Protein AF-A0A662TM87-F1 (afdb_monomer_lite)

Structure (mmCIF, N/CA/C/O backbone):
data_AF-A0A662TM87-F1
#
_entry.id   AF-A0A662TM87-F1
#
loop_
_atom_site.group_PDB
_atom_site.id
_atom_site.type_symbol
_atom_site.label_atom_id
_atom_site.label_alt_id
_atom_site.label_comp_id
_atom_site.label_asym_id
_atom_site.label_entity_id
_atom_site.label_seq_id
_atom_site.pdbx_PDB_ins_code
_atom_site.Cartn_x
_atom_site.Cartn_y
_atom_site.Cartn_z
_atom_site.occupancy
_atom_site.B_iso_or_equiv
_atom_site.auth_seq_id
_atom_site.auth_comp_id
_atom_site.auth_asym_id
_atom_site.auth_atom_id
_atom_site.pdbx_PDB_model_num
ATOM 1 N N . MET A 1 1 ? 22.735 -40.364 -1.500 1.00 43.72 1 MET A N 1
ATOM 2 C CA . MET A 1 1 ? 21.929 -39.331 -0.810 1.00 43.72 1 MET A CA 1
ATOM 3 C C . MET A 1 1 ? 22.192 -37.967 -1.457 1.00 43.72 1 MET A C 1
ATOM 5 O O . MET A 1 1 ? 23.107 -37.297 -1.014 1.00 43.72 1 MET A O 1
ATOM 9 N N . ASN A 1 2 ? 21.489 -37.592 -2.544 1.00 47.94 2 ASN A N 1
ATOM 10 C CA . ASN A 1 2 ? 21.455 -36.188 -3.026 1.00 47.94 2 ASN A CA 1
ATOM 11 C C . ASN A 1 2 ? 20.490 -35.861 -4.193 1.00 47.94 2 ASN A C 1
ATOM 13 O O . ASN A 1 2 ? 20.376 -34.691 -4.536 1.00 47.94 2 ASN A O 1
ATOM 17 N N . LEU A 1 3 ? 19.747 -36.811 -4.782 1.00 35.97 3 LEU A N 1
ATOM 18 C CA . LEU A 1 3 ? 18.799 -36.465 -5.863 1.00 35.97 3 LEU A CA 1
ATOM 19 C C . LEU A 1 3 ? 17.533 -35.732 -5.374 1.00 35.97 3 LEU A C 1
ATOM 21 O O . LEU A 1 3 ? 16.982 -34.901 -6.088 1.00 35.97 3 LEU A O 1
ATOM 25 N N . MET A 1 4 ? 17.095 -35.977 -4.136 1.00 30.83 4 MET A N 1
ATOM 26 C CA . MET A 1 4 ? 15.824 -35.445 -3.621 1.00 30.83 4 MET A CA 1
ATOM 27 C C . MET A 1 4 ? 15.887 -33.947 -3.248 1.00 30.83 4 MET A C 1
ATOM 29 O O . MET A 1 4 ? 14.866 -33.264 -3.239 1.00 30.83 4 MET A O 1
ATOM 33 N N . LYS A 1 5 ? 17.088 -33.398 -2.994 1.00 35.94 5 LYS A N 1
ATOM 34 C CA . LYS A 1 5 ? 17.287 -31.960 -2.720 1.00 35.94 5 LYS A CA 1
ATOM 35 C C . LYS A 1 5 ? 17.260 -31.094 -3.986 1.00 35.94 5 LYS A C 1
ATOM 37 O O . LYS A 1 5 ? 16.948 -29.910 -3.885 1.00 35.94 5 LYS A O 1
ATOM 42 N N . LEU A 1 6 ? 17.570 -31.669 -5.153 1.00 34.34 6 LEU A N 1
ATOM 43 C CA . LEU A 1 6 ? 17.581 -30.943 -6.428 1.00 34.34 6 LEU A CA 1
ATOM 44 C C . LEU A 1 6 ? 16.146 -30.670 -6.907 1.00 34.34 6 LEU A C 1
ATOM 46 O O . LEU A 1 6 ? 15.794 -29.526 -7.173 1.00 34.34 6 LEU A O 1
ATOM 50 N N . GLN A 1 7 ? 15.275 -31.684 -6.848 1.00 39.22 7 GLN A N 1
ATOM 51 C CA . GLN A 1 7 ? 13.875 -31.545 -7.263 1.00 39.22 7 GLN A CA 1
ATOM 52 C C . GLN A 1 7 ? 13.073 -30.579 -6.381 1.00 39.22 7 GLN A C 1
ATOM 54 O O . GLN A 1 7 ? 12.222 -29.854 -6.887 1.00 39.22 7 GLN A O 1
ATOM 59 N N . LEU A 1 8 ? 13.363 -30.498 -5.077 1.00 32.88 8 LEU A N 1
ATOM 60 C CA . LEU A 1 8 ? 12.661 -29.564 -4.192 1.00 32.88 8 LEU A CA 1
ATOM 61 C C . LEU A 1 8 ? 13.012 -28.097 -4.503 1.00 32.88 8 LEU A C 1
ATOM 63 O O . LEU A 1 8 ? 12.127 -27.244 -4.486 1.00 32.88 8 LEU A O 1
ATOM 67 N N . LYS A 1 9 ? 14.280 -27.798 -4.829 1.00 45.91 9 LYS A N 1
ATOM 68 C CA . LYS A 1 9 ? 14.705 -26.446 -5.237 1.00 45.91 9 LYS A CA 1
ATOM 69 C C . LYS A 1 9 ? 14.060 -26.026 -6.555 1.00 45.91 9 LYS A C 1
ATOM 71 O O . LYS A 1 9 ? 13.605 -24.888 -6.654 1.00 45.91 9 LYS A O 1
ATOM 76 N N . ASP A 1 10 ? 13.960 -26.942 -7.514 1.00 39.84 10 ASP A N 1
ATOM 77 C CA . ASP A 1 10 ? 13.336 -26.664 -8.810 1.00 39.84 10 ASP A CA 1
ATOM 78 C C . ASP A 1 10 ? 11.816 -26.485 -8.689 1.00 39.84 10 ASP A C 1
ATOM 80 O O . ASP A 1 10 ? 11.258 -25.567 -9.287 1.00 39.84 10 ASP A O 1
ATOM 84 N N . ILE A 1 11 ? 11.145 -27.259 -7.825 1.00 40.31 11 ILE A N 1
ATOM 85 C CA . ILE A 1 11 ? 9.715 -27.085 -7.514 1.00 40.31 11 ILE A CA 1
ATOM 86 C C . ILE A 1 11 ? 9.455 -25.744 -6.807 1.00 40.31 11 ILE A C 1
ATOM 88 O O . ILE A 1 11 ? 8.487 -25.057 -7.133 1.00 40.31 11 ILE A O 1
ATOM 92 N N . ILE A 1 12 ? 10.308 -25.334 -5.863 1.00 46.94 12 ILE A N 1
ATOM 93 C CA . ILE A 1 12 ? 10.174 -24.045 -5.157 1.00 46.94 12 ILE A CA 1
ATOM 94 C C . ILE A 1 12 ? 10.423 -22.867 -6.111 1.00 46.94 12 ILE A C 1
ATOM 96 O O . ILE A 1 12 ? 9.685 -21.880 -6.074 1.00 46.94 12 ILE A O 1
ATOM 100 N N . LYS A 1 13 ? 11.414 -22.979 -7.004 1.00 44.28 13 LYS A N 1
ATOM 101 C CA . LYS A 1 13 ? 11.707 -21.967 -8.028 1.00 44.28 13 LYS A CA 1
ATOM 102 C C . LYS A 1 13 ? 10.549 -21.839 -9.024 1.00 44.28 13 LYS A C 1
ATOM 104 O O . LYS A 1 13 ? 10.131 -20.721 -9.315 1.00 44.28 13 LYS A O 1
ATOM 109 N N . ASN A 1 14 ? 9.957 -22.960 -9.444 1.00 47.19 14 ASN A N 1
ATOM 110 C CA . ASN A 1 14 ? 8.777 -22.965 -10.312 1.00 47.19 14 ASN A CA 1
ATOM 111 C C . ASN A 1 14 ? 7.527 -22.402 -9.634 1.00 47.19 14 ASN A C 1
ATOM 113 O O . ASN A 1 14 ? 6.783 -21.675 -10.279 1.00 47.19 14 ASN A O 1
ATOM 117 N N . LYS A 1 15 ? 7.297 -22.661 -8.340 1.00 45.59 15 LYS A N 1
ATOM 118 C CA . LYS A 1 15 ? 6.165 -22.059 -7.610 1.00 45.59 15 LYS A CA 1
ATOM 119 C C . LYS A 1 15 ? 6.271 -20.537 -7.521 1.00 45.59 15 LYS A C 1
ATOM 121 O O . LYS A 1 15 ? 5.260 -19.860 -7.657 1.00 45.59 15 LYS A O 1
ATOM 126 N N . ARG A 1 16 ? 7.481 -19.999 -7.329 1.00 46.09 16 ARG A N 1
ATOM 127 C CA . ARG A 1 16 ? 7.720 -18.545 -7.318 1.00 46.09 16 ARG A CA 1
ATOM 128 C C . ARG A 1 16 ? 7.515 -17.925 -8.699 1.00 46.09 16 ARG A C 1
ATOM 130 O O . ARG A 1 16 ? 6.854 -16.904 -8.798 1.00 46.09 16 ARG A O 1
ATOM 137 N N . ILE A 1 17 ? 7.994 -18.574 -9.762 1.00 49.19 17 ILE A N 1
ATOM 138 C CA . ILE A 1 17 ? 7.754 -18.131 -11.147 1.00 49.19 17 ILE A CA 1
ATOM 139 C C . ILE A 1 17 ? 6.259 -18.194 -11.493 1.00 49.19 17 ILE A C 1
ATOM 141 O O . ILE A 1 17 ? 5.740 -17.274 -12.114 1.00 49.19 17 ILE A O 1
ATOM 145 N N . LEU A 1 18 ? 5.550 -19.231 -11.042 1.00 46.00 18 LEU A N 1
ATOM 146 C CA . LEU A 1 18 ? 4.110 -19.380 -11.249 1.00 46.00 18 LEU A CA 1
ATOM 147 C C . LEU A 1 18 ? 3.305 -18.329 -10.468 1.00 46.00 18 LEU A C 1
ATOM 149 O O . LEU A 1 18 ? 2.334 -17.799 -10.995 1.00 46.00 18 LEU A O 1
ATOM 153 N N . ALA A 1 19 ? 3.734 -17.985 -9.249 1.00 51.72 19 ALA A N 1
ATOM 154 C CA . ALA A 1 19 ? 3.150 -16.896 -8.467 1.00 51.72 19 ALA A CA 1
ATOM 155 C C . ALA A 1 19 ? 3.386 -15.531 -9.135 1.00 51.72 19 ALA A C 1
ATOM 157 O O . ALA A 1 19 ? 2.449 -14.750 -9.265 1.00 51.72 19 ALA A O 1
ATOM 158 N N . ILE A 1 20 ? 4.599 -15.276 -9.638 1.00 53.47 20 ILE A N 1
ATOM 159 C CA . ILE A 1 20 ? 4.931 -14.061 -10.400 1.00 53.47 20 ILE A CA 1
ATOM 160 C C . ILE A 1 20 ? 4.096 -13.983 -11.687 1.00 53.47 20 ILE A C 1
ATOM 162 O O . ILE A 1 20 ? 3.532 -12.936 -11.984 1.00 53.47 20 ILE A O 1
ATOM 166 N N . ALA A 1 21 ? 3.957 -15.084 -12.429 1.00 46.12 21 ALA A N 1
ATOM 167 C CA . ALA A 1 21 ? 3.141 -15.135 -13.641 1.00 46.12 21 ALA A CA 1
ATOM 168 C C . ALA A 1 21 ? 1.648 -14.922 -13.345 1.00 46.12 21 ALA A C 1
ATOM 170 O O . ALA A 1 21 ? 0.986 -14.185 -14.069 1.00 46.12 21 ALA A O 1
ATOM 171 N N . ALA A 1 22 ? 1.124 -15.501 -12.260 1.00 49.53 22 ALA A N 1
ATOM 172 C CA . ALA A 1 22 ? -0.249 -15.270 -11.818 1.00 49.53 22 ALA A CA 1
ATOM 173 C C . ALA A 1 22 ? -0.481 -13.801 -11.429 1.00 49.53 22 ALA A C 1
ATOM 175 O O . ALA A 1 22 ? -1.499 -13.230 -11.806 1.00 49.53 22 ALA A O 1
ATOM 176 N N . ILE A 1 23 ? 0.484 -13.164 -10.759 1.00 53.97 23 ILE A N 1
ATOM 177 C CA . ILE A 1 23 ? 0.445 -11.733 -10.423 1.00 53.97 23 ILE A CA 1
ATOM 178 C C . ILE A 1 23 ? 0.478 -10.871 -11.694 1.00 53.97 23 ILE A C 1
ATOM 180 O O . ILE A 1 23 ? -0.329 -9.956 -11.819 1.00 53.97 23 ILE A O 1
ATOM 184 N N . VAL A 1 24 ? 1.340 -11.181 -12.669 1.00 48.56 24 VAL A N 1
ATOM 185 C CA . VAL A 1 24 ? 1.395 -10.475 -13.965 1.00 48.56 24 VAL A CA 1
ATOM 186 C C . VAL A 1 24 ? 0.082 -10.630 -14.743 1.00 48.56 24 VAL A C 1
ATOM 188 O O . VAL A 1 24 ? -0.393 -9.661 -15.328 1.00 48.56 24 VAL A O 1
ATOM 191 N N . ILE A 1 25 ? -0.546 -11.808 -14.707 1.00 49.31 25 ILE A N 1
ATOM 192 C CA . ILE A 1 25 ? -1.860 -12.048 -15.321 1.00 49.31 25 ILE A CA 1
ATOM 193 C C . ILE A 1 25 ? -2.961 -11.262 -14.589 1.00 49.31 25 ILE A C 1
ATOM 195 O O . ILE A 1 25 ? -3.795 -10.658 -15.255 1.00 49.31 25 ILE A O 1
ATOM 199 N N . ILE A 1 26 ? -2.937 -11.182 -13.252 1.00 53.41 26 ILE A N 1
ATOM 200 C CA . ILE A 1 26 ? -3.857 -10.335 -12.466 1.00 53.41 26 ILE A CA 1
ATOM 201 C C . ILE A 1 26 ? -3.658 -8.847 -12.806 1.00 53.41 26 ILE A C 1
ATOM 203 O O . ILE A 1 26 ? -4.635 -8.124 -12.976 1.00 53.41 26 ILE A O 1
ATOM 207 N N . LEU A 1 27 ? -2.410 -8.398 -12.983 1.00 46.62 27 LEU A N 1
ATOM 208 C CA . LEU A 1 27 ? -2.059 -7.029 -13.386 1.00 46.62 27 LEU A CA 1
ATOM 209 C C . LEU A 1 27 ? -2.496 -6.676 -14.817 1.00 46.62 27 LEU A C 1
ATOM 211 O O . LEU A 1 27 ? -2.729 -5.503 -15.097 1.00 46.62 27 LEU A O 1
ATOM 215 N N . LEU A 1 28 ? -2.599 -7.662 -15.713 1.00 42.97 28 LEU A N 1
ATOM 216 C CA . LEU A 1 28 ? -3.051 -7.486 -17.099 1.00 42.97 28 LEU A CA 1
ATOM 217 C C . LEU A 1 28 ? -4.568 -7.690 -17.274 1.00 42.97 28 LEU A C 1
ATOM 219 O O . LEU A 1 28 ? -5.114 -7.277 -18.293 1.00 42.97 28 LEU A O 1
ATOM 223 N N . ALA A 1 29 ? -5.251 -8.310 -16.306 1.00 41.44 29 ALA A N 1
ATOM 224 C CA . ALA A 1 29 ? -6.666 -8.683 -16.394 1.00 41.44 29 ALA A CA 1
ATOM 225 C C . ALA A 1 29 ? -7.638 -7.680 -15.743 1.00 41.44 29 ALA A C 1
ATOM 227 O O . ALA A 1 29 ? -8.828 -7.977 -15.629 1.00 41.44 29 ALA A O 1
ATOM 228 N N . ILE A 1 30 ? -7.172 -6.498 -15.325 1.00 48.25 30 ILE A N 1
ATOM 229 C CA . ILE A 1 30 ? -8.042 -5.459 -14.758 1.00 48.25 30 ILE A CA 1
ATOM 230 C C . ILE A 1 30 ? -8.845 -4.810 -15.902 1.00 48.25 30 ILE A C 1
ATOM 232 O O . ILE A 1 30 ? -8.461 -3.791 -16.470 1.00 48.25 30 ILE A O 1
ATOM 236 N N . SER A 1 31 ? -9.940 -5.463 -16.295 1.00 41.12 31 SER A N 1
ATOM 237 C CA . SER A 1 31 ? -10.921 -4.949 -17.256 1.00 41.12 31 SER A CA 1
ATOM 238 C C . SER A 1 31 ? -11.738 -3.812 -16.624 1.00 41.12 31 SER A C 1
ATOM 240 O O . SER A 1 31 ? -12.154 -3.941 -15.471 1.00 41.12 31 SER A O 1
ATOM 242 N N . PRO A 1 32 ? -12.036 -2.717 -17.346 1.00 52.25 32 PRO A N 1
ATOM 243 C CA . PRO A 1 32 ? -12.815 -1.611 -16.808 1.00 52.25 32 PRO A CA 1
ATOM 244 C C . PRO A 1 32 ? -14.320 -1.839 -17.025 1.00 52.25 32 PRO A C 1
ATOM 246 O O . PRO A 1 32 ? -14.866 -1.347 -18.001 1.00 52.25 32 PRO A O 1
ATOM 249 N N . THR A 1 33 ? -15.011 -2.552 -16.132 1.00 43.25 33 THR A N 1
ATOM 250 C CA . THR A 1 33 ? -16.498 -2.612 -16.044 1.00 43.25 33 THR A CA 1
ATOM 251 C C . THR A 1 33 ? -16.864 -3.246 -14.693 1.00 43.25 33 THR A C 1
ATOM 253 O O . THR A 1 33 ? -16.279 -4.275 -14.386 1.00 43.25 33 THR A O 1
ATOM 256 N N . LEU A 1 34 ? -17.749 -2.765 -13.815 1.00 39.12 34 LEU A N 1
ATOM 257 C CA . LEU A 1 34 ? -19.017 -2.031 -13.893 1.00 39.12 34 LEU A CA 1
ATOM 258 C C . LEU A 1 34 ? -19.081 -1.124 -12.635 1.00 39.12 34 LEU A C 1
ATOM 260 O O . LEU A 1 34 ? -18.542 -1.490 -11.596 1.00 39.12 34 LEU A O 1
ATOM 264 N N . LEU A 1 35 ? -19.680 0.069 -12.705 1.00 44.41 35 LEU A N 1
ATOM 265 C CA . LEU A 1 35 ? -19.664 1.036 -11.595 1.00 44.41 35 LEU A CA 1
ATOM 266 C C . LEU A 1 35 ? -20.612 0.599 -10.451 1.00 44.41 35 LEU A C 1
ATOM 268 O O . LEU A 1 35 ? -21.772 1.004 -10.420 1.00 44.41 35 LEU A O 1
ATOM 272 N N . GLU A 1 36 ? -20.132 -0.225 -9.520 1.00 52.44 36 GLU A N 1
ATOM 273 C CA . GLU A 1 36 ? -20.835 -0.575 -8.277 1.00 52.44 36 GLU A CA 1
ATOM 274 C C . GLU A 1 36 ? -20.431 0.385 -7.139 1.00 52.44 36 GLU A C 1
ATOM 276 O O . GLU A 1 36 ? -19.267 0.749 -6.995 1.00 52.44 36 GLU A O 1
ATOM 281 N N . TYR A 1 37 ? -21.439 0.864 -6.397 1.00 62.41 37 TYR A N 1
ATOM 282 C CA . TYR A 1 37 ? -21.418 1.792 -5.250 1.00 62.41 37 TYR A CA 1
ATOM 283 C C . TYR A 1 37 ? -20.066 2.461 -4.918 1.00 62.41 37 TYR A C 1
ATOM 285 O O . TYR A 1 37 ? -19.310 2.007 -4.058 1.00 62.41 37 TYR A O 1
ATOM 293 N N . VAL A 1 38 ? -19.781 3.591 -5.574 1.00 80.50 38 VAL A N 1
ATOM 294 C CA . VAL A 1 38 ? -18.597 4.407 -5.281 1.00 80.50 38 VAL A CA 1
ATOM 295 C C . VAL A 1 38 ? -18.971 5.567 -4.364 1.00 80.50 38 VAL A C 1
ATOM 297 O O . VAL A 1 38 ? -19.778 6.422 -4.728 1.00 80.50 38 VAL A O 1
ATOM 300 N N . THR A 1 39 ? -18.349 5.625 -3.190 1.00 89.94 39 THR A N 1
ATOM 301 C CA . THR A 1 39 ? -18.465 6.758 -2.266 1.00 89.94 39 THR A CA 1
ATOM 302 C C . THR A 1 39 ? -17.457 7.840 -2.647 1.00 89.94 39 THR A C 1
ATOM 304 O O . THR A 1 39 ? -16.248 7.608 -2.603 1.00 89.94 39 THR A O 1
ATOM 307 N N . SER A 1 40 ? -17.942 9.029 -3.004 1.00 94.38 40 SER A N 1
ATOM 308 C CA . SER A 1 40 ? -17.093 10.190 -3.296 1.00 94.38 40 SER A CA 1
ATOM 309 C C . SER A 1 40 ? -16.771 10.979 -2.024 1.00 94.38 40 SER A C 1
ATOM 311 O O . SER A 1 40 ? -17.670 11.312 -1.254 1.00 94.38 40 SER A O 1
ATOM 313 N N . ILE A 1 41 ? -15.497 11.312 -1.822 1.00 95.31 41 ILE A N 1
ATOM 314 C CA . ILE A 1 41 ? -14.968 12.034 -0.662 1.00 95.31 41 ILE A CA 1
ATOM 315 C C . ILE A 1 41 ? -14.205 13.266 -1.162 1.00 95.31 41 ILE A C 1
ATOM 317 O O . ILE A 1 41 ? -13.148 13.145 -1.774 1.00 95.31 41 ILE A O 1
ATOM 321 N N . THR A 1 42 ? -14.730 14.457 -0.880 1.00 93.75 42 THR A N 1
ATOM 322 C CA . THR A 1 42 ? -14.066 15.748 -1.162 1.00 93.75 42 THR A CA 1
ATOM 323 C C . THR A 1 42 ? -13.660 16.502 0.106 1.00 93.75 42 THR A C 1
ATOM 325 O O . THR A 1 42 ? -12.916 17.472 0.044 1.00 93.75 42 THR A O 1
ATOM 328 N N . GLY A 1 43 ? -14.152 16.058 1.267 1.00 93.50 43 GLY A N 1
ATOM 329 C CA . GLY A 1 43 ? -13.748 16.536 2.588 1.00 93.50 43 GLY A CA 1
ATOM 330 C C . GLY A 1 43 ? -13.003 15.454 3.366 1.00 93.50 43 GLY A C 1
ATOM 331 O O . GLY A 1 43 ? -12.445 14.523 2.789 1.00 93.50 43 GLY A O 1
ATOM 332 N N . LYS A 1 44 ? -13.028 15.537 4.696 1.00 97.50 44 LYS A N 1
ATOM 333 C CA . LYS A 1 44 ? -12.467 14.497 5.563 1.00 97.50 44 LYS A CA 1
ATOM 334 C C . LYS A 1 44 ? -13.524 13.444 5.911 1.00 97.50 44 LYS A C 1
ATOM 336 O O . LYS A 1 44 ? -14.588 13.789 6.415 1.00 97.50 44 LYS A O 1
ATOM 341 N N . THR A 1 45 ? -13.208 12.170 5.704 1.00 97.81 45 THR A N 1
ATOM 342 C CA . THR A 1 45 ? -14.009 11.016 6.143 1.00 97.81 45 THR A CA 1
ATOM 343 C C . THR A 1 45 ? -13.137 10.069 6.954 1.00 97.81 45 THR A C 1
ATOM 345 O O . THR A 1 45 ? -12.043 9.722 6.519 1.00 97.81 45 THR A O 1
ATOM 348 N N . THR A 1 46 ? -13.626 9.622 8.110 1.00 97.69 46 THR A N 1
ATOM 349 C CA . THR A 1 46 ? -12.920 8.663 8.969 1.00 97.69 46 THR A CA 1
ATOM 350 C C . THR A 1 46 ? -13.752 7.395 9.137 1.00 97.69 46 THR A C 1
ATOM 352 O O . THR A 1 46 ? -14.911 7.451 9.546 1.00 97.69 46 THR A O 1
ATOM 355 N N . ILE A 1 47 ? -13.146 6.249 8.844 1.00 95.75 47 ILE A N 1
ATOM 356 C CA . ILE A 1 47 ? -13.649 4.907 9.128 1.00 95.75 47 ILE A CA 1
ATOM 357 C C . ILE A 1 47 ? -12.858 4.389 10.326 1.00 95.75 47 ILE A C 1
ATOM 359 O O . ILE A 1 47 ? -11.639 4.248 10.251 1.00 95.75 47 ILE A O 1
ATOM 363 N N . SER A 1 48 ? -13.548 4.117 11.431 1.00 93.56 48 SER A N 1
ATOM 364 C CA . SER A 1 48 ? -12.924 3.601 12.648 1.00 93.56 48 SER A CA 1
ATOM 365 C C . SER A 1 48 ? -13.577 2.325 13.160 1.00 93.56 48 SER A C 1
ATOM 367 O O . SER A 1 48 ? -14.764 2.057 12.909 1.00 93.56 48 SER A O 1
ATOM 369 N N . GLY A 1 49 ? -12.780 1.551 13.900 1.00 91.94 49 GLY A N 1
ATOM 370 C CA . GLY A 1 49 ? -13.166 0.249 14.427 1.00 91.94 49 GLY A CA 1
ATOM 371 C C . GLY A 1 49 ? -13.276 -0.823 13.344 1.00 91.94 49 GLY A C 1
ATOM 372 O O . GLY A 1 49 ? -13.082 -0.578 12.153 1.00 91.94 49 GLY A O 1
ATOM 373 N N . SER A 1 50 ? -13.611 -2.042 13.765 1.00 94.88 50 SER A N 1
ATOM 374 C CA . SER A 1 50 ? -13.768 -3.163 12.839 1.00 94.88 50 SER A CA 1
ATOM 375 C C . SER A 1 50 ? -15.003 -2.988 11.953 1.00 94.88 50 SER A C 1
ATOM 377 O O . SER A 1 50 ? -16.109 -2.689 12.431 1.00 94.88 50 SER A O 1
ATOM 379 N N . ARG A 1 51 ? -14.818 -3.172 10.644 1.00 93.94 51 ARG A N 1
ATOM 380 C CA . ARG A 1 51 ? -15.854 -2.969 9.622 1.00 93.94 51 ARG A CA 1
ATOM 381 C C . ARG A 1 51 ? -15.722 -3.990 8.504 1.00 93.94 51 ARG A C 1
ATOM 383 O O . ARG A 1 51 ? -14.629 -4.444 8.180 1.00 93.94 51 ARG A O 1
ATOM 390 N N . VAL A 1 52 ? -16.854 -4.276 7.872 1.00 92.31 52 VAL A N 1
ATOM 391 C CA . VAL A 1 52 ? -16.879 -4.881 6.542 1.00 92.31 52 VAL A CA 1
ATOM 392 C C . VAL A 1 52 ? -17.154 -3.764 5.545 1.00 92.31 52 VAL A C 1
ATOM 394 O O . VAL A 1 52 ? -18.144 -3.048 5.698 1.00 92.31 52 VAL A O 1
ATOM 397 N N . LEU A 1 53 ? -16.272 -3.584 4.566 1.00 90.94 53 LEU A N 1
ATOM 398 C CA . LEU A 1 53 ? -16.443 -2.603 3.494 1.00 90.94 53 LEU A CA 1
ATOM 399 C C . LEU A 1 53 ? -16.800 -3.312 2.188 1.00 90.94 53 LEU A C 1
ATOM 401 O O . LEU A 1 53 ? -16.371 -4.435 1.948 1.00 90.94 53 LEU A O 1
ATOM 405 N N . SER A 1 54 ? -17.582 -2.644 1.349 1.00 88.81 54 SER A N 1
ATOM 406 C CA . SER A 1 54 ? -17.956 -3.095 0.003 1.00 88.81 54 SER A CA 1
ATOM 407 C C . SER A 1 54 ? -18.059 -1.877 -0.920 1.00 88.81 54 SER A C 1
ATOM 409 O O . SER A 1 54 ? -18.120 -0.748 -0.424 1.00 88.81 54 SER A O 1
ATOM 411 N N . GLY A 1 55 ? -18.060 -2.092 -2.236 1.00 86.81 55 GLY A N 1
ATOM 412 C CA . GLY A 1 55 ? -18.048 -1.009 -3.225 1.00 86.81 55 GLY A CA 1
ATOM 413 C C . GLY A 1 55 ? -16.668 -0.367 -3.378 1.00 86.81 55 GLY A C 1
ATOM 414 O O . GLY A 1 55 ? -15.655 -1.052 -3.301 1.00 86.81 55 GLY A O 1
ATOM 415 N N . GLY A 1 56 ? -16.601 0.947 -3.588 1.00 92.44 56 GLY A N 1
ATOM 416 C CA . GLY A 1 56 ? -15.330 1.664 -3.734 1.00 92.44 56 GLY A CA 1
ATOM 417 C C . GLY A 1 56 ? -15.354 3.082 -3.176 1.00 92.44 56 GLY A C 1
ATOM 418 O O . GLY A 1 56 ? -16.403 3.618 -2.817 1.00 92.44 56 GLY A O 1
ATOM 419 N N . TYR A 1 57 ? -14.185 3.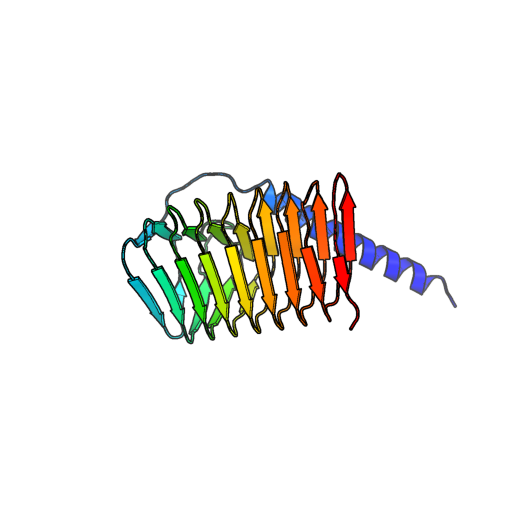714 -3.131 1.00 95.69 57 TYR A N 1
ATOM 420 C CA . TYR A 1 57 ? -14.009 5.092 -2.679 1.00 95.69 57 TYR A CA 1
ATOM 421 C C . TYR A 1 57 ? -13.274 5.907 -3.736 1.00 95.69 57 TYR A C 1
ATOM 423 O O . TYR A 1 57 ? -12.256 5.468 -4.264 1.00 95.69 57 TYR A O 1
ATOM 431 N N . LYS A 1 58 ? -13.768 7.112 -4.012 1.00 97.25 58 LYS A N 1
ATOM 432 C CA . LYS A 1 58 ? -13.063 8.126 -4.802 1.00 97.25 58 LYS A CA 1
ATOM 433 C C . LYS A 1 58 ? -12.784 9.320 -3.915 1.00 97.25 58 LYS A C 1
ATOM 435 O O . LYS A 1 58 ? -13.724 9.976 -3.475 1.00 97.25 58 LYS A O 1
ATOM 440 N N . VAL A 1 59 ? -11.517 9.594 -3.653 1.00 97.75 59 VAL A N 1
ATOM 441 C CA . VAL A 1 59 ? -11.072 10.761 -2.895 1.00 97.75 59 VAL A CA 1
ATOM 442 C C . VAL A 1 59 ? -10.483 11.755 -3.888 1.00 97.75 59 VAL A C 1
ATOM 444 O O . VAL A 1 59 ? -9.660 11.380 -4.721 1.00 97.75 59 VAL A O 1
ATOM 447 N N . ALA A 1 60 ? -10.956 12.995 -3.855 1.00 96.06 60 ALA A N 1
ATOM 448 C CA . ALA A 1 60 ? -10.572 14.018 -4.824 1.00 96.06 60 ALA A CA 1
ATOM 449 C C . ALA A 1 60 ? -10.408 15.388 -4.159 1.00 96.06 60 ALA A C 1
ATOM 451 O O . ALA A 1 60 ? -10.909 15.624 -3.054 1.00 96.06 60 ALA A O 1
ATOM 452 N N . GLY A 1 61 ? -9.719 16.287 -4.856 1.00 94.50 61 GLY A N 1
ATOM 453 C CA . GLY A 1 61 ? -9.229 17.557 -4.323 1.00 94.50 61 GLY A CA 1
ATOM 454 C C . GLY A 1 61 ? -8.383 17.344 -3.067 1.00 94.50 61 GLY A C 1
ATOM 455 O O . GLY A 1 61 ? -7.731 16.322 -2.900 1.00 94.50 61 GLY A O 1
ATOM 456 N N . GLU A 1 62 ? -8.497 18.248 -2.098 1.00 93.12 62 GLU A N 1
ATOM 457 C CA . GLU A 1 62 ? -7.852 18.098 -0.783 1.00 93.12 62 GLU A CA 1
ATOM 458 C C . GLU A 1 62 ? -8.585 17.106 0.152 1.00 93.12 62 GLU A C 1
ATOM 460 O O . GLU A 1 62 ? -8.434 17.146 1.377 1.00 93.12 62 GLU A O 1
ATOM 465 N N . GLY A 1 63 ? -9.413 16.216 -0.408 1.00 97.75 63 GLY A N 1
ATOM 466 C CA . GLY A 1 63 ? -10.150 15.204 0.336 1.00 97.75 63 GLY A CA 1
ATOM 467 C C . GLY A 1 63 ? -9.227 14.236 1.078 1.00 97.75 63 GLY A C 1
ATOM 468 O O . GLY A 1 63 ? -8.137 13.888 0.616 1.00 97.75 63 GLY A O 1
ATOM 469 N N . VAL A 1 64 ? -9.687 13.764 2.237 1.00 98.50 64 VAL A N 1
ATOM 470 C CA . VAL A 1 64 ? -8.934 12.835 3.086 1.00 98.50 64 VAL A CA 1
ATOM 471 C C . VAL A 1 64 ? -9.826 11.678 3.508 1.00 98.50 64 VAL A C 1
ATOM 473 O O . VAL A 1 64 ? -10.833 11.886 4.188 1.00 98.50 64 VAL A O 1
ATOM 476 N N . LEU A 1 65 ? -9.427 10.454 3.172 1.00 98.50 65 LEU A N 1
ATOM 477 C CA . LEU A 1 65 ? -9.985 9.239 3.759 1.00 98.50 65 LEU A CA 1
ATOM 478 C C . LEU A 1 65 ? -9.029 8.715 4.835 1.00 98.50 65 LEU A C 1
ATOM 480 O O . LEU A 1 65 ? -7.858 8.463 4.565 1.00 98.50 65 LEU A O 1
ATOM 484 N N . GLU A 1 66 ? -9.523 8.537 6.055 1.00 98.44 66 GLU A N 1
ATOM 485 C CA . GLU A 1 66 ? -8.767 7.947 7.158 1.00 98.44 66 GLU A CA 1
ATOM 486 C C . GLU A 1 66 ? -9.401 6.617 7.576 1.00 98.44 66 GLU A C 1
ATOM 488 O O . GLU A 1 66 ? -10.597 6.556 7.843 1.00 98.44 66 GLU A O 1
ATOM 493 N N . ILE A 1 67 ? -8.602 5.558 7.658 1.00 97.38 67 ILE A N 1
ATOM 494 C CA . ILE A 1 67 ? -8.958 4.259 8.232 1.00 97.38 67 ILE A CA 1
ATOM 495 C C . ILE A 1 67 ? -8.100 4.094 9.485 1.00 97.38 67 ILE A C 1
ATOM 497 O O . ILE A 1 67 ? -6.875 4.028 9.382 1.00 97.38 67 ILE A O 1
ATOM 501 N N . ILE A 1 68 ? -8.723 4.114 10.663 1.00 97.31 68 ILE A N 1
ATOM 502 C CA . ILE A 1 68 ? -8.009 4.227 11.942 1.00 97.31 68 ILE A CA 1
ATOM 503 C C . ILE A 1 68 ? -8.521 3.185 12.941 1.00 97.31 68 ILE A C 1
ATOM 505 O O . ILE A 1 68 ? -9.731 3.035 13.113 1.00 97.31 68 ILE A O 1
ATOM 509 N N . ASP A 1 69 ? -7.598 2.516 13.637 1.00 96.50 69 ASP A N 1
ATOM 510 C CA . ASP A 1 69 ? -7.871 1.591 14.746 1.00 96.50 69 ASP A CA 1
ATOM 511 C C . ASP A 1 69 ? -8.931 0.523 14.397 1.00 96.50 69 ASP A C 1
ATOM 513 O O . ASP A 1 69 ? -9.946 0.376 15.089 1.00 96.50 69 ASP A O 1
ATOM 517 N N . GLY A 1 70 ? -8.744 -0.204 13.289 1.00 93.38 70 GLY A N 1
ATOM 518 C CA . GLY A 1 70 ? -9.753 -1.149 12.806 1.00 93.38 70 GLY A CA 1
ATOM 519 C C . GLY A 1 70 ? -9.225 -2.367 12.052 1.00 93.38 70 GLY A C 1
ATOM 520 O O . GLY A 1 70 ? -8.287 -2.285 11.260 1.00 93.38 70 GLY A O 1
ATOM 521 N N . ASP A 1 71 ? -9.906 -3.498 12.254 1.00 95.25 71 ASP A N 1
ATOM 522 C CA . ASP A 1 71 ? -9.842 -4.651 11.354 1.00 95.25 71 ASP A CA 1
ATOM 523 C C . ASP A 1 71 ? -10.902 -4.490 10.260 1.00 95.25 71 ASP A C 1
ATOM 525 O O . ASP A 1 71 ? -12.109 -4.614 10.497 1.00 95.25 71 ASP A O 1
ATOM 529 N N . ILE A 1 72 ? -10.442 -4.200 9.052 1.00 95.31 72 ILE A N 1
ATOM 530 C CA . ILE A 1 72 ? -11.255 -3.990 7.865 1.00 95.31 72 ILE A CA 1
ATOM 531 C C . ILE A 1 72 ? -11.230 -5.251 7.011 1.00 95.31 72 ILE A C 1
ATOM 533 O O . ILE A 1 72 ? -10.181 -5.667 6.516 1.00 95.31 72 ILE A O 1
ATOM 537 N N . VAL A 1 73 ? -12.405 -5.833 6.797 1.00 94.44 73 VAL A N 1
ATOM 538 C CA . VAL A 1 73 ? -12.593 -6.916 5.830 1.00 94.44 73 VAL A CA 1
ATOM 539 C C . VAL A 1 73 ? -13.289 -6.353 4.604 1.00 94.44 73 VAL A C 1
ATOM 541 O O . VAL A 1 73 ? -14.359 -5.756 4.706 1.00 94.44 73 VAL A O 1
ATOM 544 N N . ILE A 1 74 ? -12.693 -6.545 3.437 1.00 92.69 74 ILE A N 1
ATOM 545 C CA . ILE A 1 74 ? -13.309 -6.158 2.175 1.00 92.69 74 ILE A CA 1
ATOM 546 C C . ILE A 1 74 ? -14.183 -7.319 1.691 1.00 92.69 74 ILE A C 1
ATOM 548 O O . ILE A 1 74 ? -13.710 -8.443 1.503 1.00 92.69 74 ILE A O 1
ATOM 552 N N . SER A 1 75 ? -15.469 -7.035 1.508 1.00 90.75 75 SER A N 1
ATOM 553 C CA . SER A 1 75 ? -16.456 -7.933 0.922 1.00 90.75 75 SER A CA 1
ATOM 554 C C . SER A 1 75 ? -16.579 -7.642 -0.567 1.00 90.75 75 SER A C 1
ATOM 556 O O . SER A 1 75 ? -16.962 -6.540 -0.955 1.00 90.75 75 SER A O 1
ATOM 558 N N . GLN A 1 76 ? -16.265 -8.648 -1.380 1.00 88.06 76 GLN A N 1
ATOM 559 C CA . GLN A 1 76 ? -16.322 -8.606 -2.839 1.00 88.06 76 GLN A CA 1
ATOM 560 C C . GLN A 1 76 ? -16.907 -9.919 -3.358 1.00 88.06 76 GLN A C 1
ATOM 562 O O . GLN A 1 76 ? -16.657 -10.989 -2.798 1.00 88.06 76 GLN A O 1
ATOM 567 N N . SER A 1 77 ? -17.636 -9.827 -4.456 1.00 88.75 77 SER A N 1
ATOM 568 C CA . SER A 1 77 ? -18.139 -10.928 -5.266 1.00 88.75 77 SER A CA 1
ATOM 569 C C . SER A 1 77 ? -17.135 -11.348 -6.345 1.00 88.75 77 SER A C 1
ATOM 571 O O . SER A 1 77 ? -17.117 -12.514 -6.739 1.00 88.75 77 SER A O 1
ATOM 573 N N . TYR A 1 78 ? -16.285 -10.428 -6.821 1.00 87.00 78 TYR A N 1
ATOM 574 C CA . TYR A 1 78 ? -15.251 -10.709 -7.826 1.00 87.00 78 TYR A CA 1
ATOM 575 C C . TYR A 1 78 ? -13.980 -9.858 -7.637 1.00 87.00 78 TYR A C 1
ATOM 577 O O . TYR A 1 78 ? -13.952 -8.852 -6.927 1.00 87.00 78 TYR A O 1
ATOM 585 N N . ALA A 1 79 ? -12.878 -10.302 -8.251 1.00 86.38 79 ALA A N 1
ATOM 586 C CA . ALA A 1 79 ? -11.586 -9.621 -8.178 1.00 86.38 79 ALA A CA 1
ATOM 587 C C . ALA A 1 79 ? -11.655 -8.225 -8.818 1.00 86.38 79 ALA A C 1
ATOM 589 O O . ALA A 1 79 ? -12.162 -8.080 -9.927 1.00 86.38 79 ALA A O 1
ATOM 590 N N . GLY A 1 80 ? -11.114 -7.212 -8.138 1.00 82.44 80 GLY A N 1
ATOM 591 C CA . GLY A 1 80 ? -11.083 -5.831 -8.632 1.00 82.44 80 GLY A CA 1
ATOM 592 C C . GLY A 1 80 ? -12.352 -5.009 -8.382 1.00 82.44 80 GLY A C 1
ATOM 593 O O . GLY A 1 80 ? -12.335 -3.816 -8.661 1.00 82.44 80 GLY A O 1
ATOM 594 N N . GLU A 1 81 ? -13.415 -5.597 -7.817 1.00 87.31 81 GLU A N 1
ATOM 595 C CA . GLU A 1 81 ? -14.647 -4.867 -7.462 1.00 87.31 81 GLU A CA 1
ATOM 596 C C . GLU A 1 81 ? -14.385 -3.709 -6.483 1.00 87.31 81 GLU A C 1
ATOM 598 O O . GLU A 1 81 ? -14.937 -2.622 -6.637 1.00 87.31 81 GLU A O 1
ATOM 603 N N . PHE A 1 82 ? -13.507 -3.913 -5.493 1.00 91.44 82 PHE A N 1
ATOM 604 C CA . PHE A 1 82 ? -13.164 -2.881 -4.524 1.00 91.44 82 PHE A CA 1
ATOM 605 C C . PHE A 1 82 ? -11.951 -2.074 -4.975 1.00 91.44 82 PHE A C 1
ATOM 607 O O . PHE A 1 82 ? -10.855 -2.611 -5.186 1.00 91.44 82 PHE A O 1
ATOM 614 N N . LYS A 1 83 ? -12.139 -0.754 -5.043 1.00 93.81 83 LYS A N 1
ATOM 615 C CA . LYS A 1 83 ? -11.085 0.208 -5.365 1.00 93.81 83 LYS A CA 1
ATOM 616 C C . LYS A 1 83 ? -11.164 1.440 -4.470 1.00 93.81 83 LYS A C 1
ATOM 618 O O . LYS A 1 83 ? -12.239 2.011 -4.297 1.00 93.81 83 LYS A O 1
ATOM 623 N N . ILE A 1 84 ? -10.017 1.886 -3.964 1.00 96.56 84 ILE A N 1
ATOM 624 C CA . ILE A 1 84 ? -9.829 3.253 -3.462 1.00 96.56 84 ILE A CA 1
ATOM 625 C C . ILE A 1 84 ? -9.027 4.012 -4.517 1.00 96.56 84 ILE A C 1
ATOM 627 O O . ILE A 1 84 ? -7.916 3.608 -4.842 1.00 96.56 84 ILE A O 1
ATOM 631 N N . GLU A 1 85 ? -9.584 5.081 -5.070 1.00 97.75 85 GLU A N 1
ATOM 632 C CA . GLU A 1 85 ? -8.941 5.946 -6.061 1.00 97.75 85 GLU A CA 1
ATOM 633 C C . GLU A 1 85 ? -8.704 7.332 -5.451 1.00 97.75 85 GLU A C 1
ATOM 635 O O . GLU A 1 85 ? -9.641 7.943 -4.937 1.00 97.75 85 GLU A O 1
ATOM 640 N N . LEU A 1 86 ? -7.463 7.814 -5.506 1.00 98.44 86 LEU A N 1
ATOM 641 C CA . LEU A 1 86 ? -7.030 9.128 -5.031 1.00 98.44 86 LEU A CA 1
ATOM 642 C C . LEU A 1 86 ? -6.630 9.992 -6.229 1.00 98.44 86 LEU A C 1
ATOM 644 O O . LEU A 1 86 ? -5.801 9.571 -7.041 1.00 98.44 86 LEU A O 1
ATOM 648 N N . LYS A 1 87 ? -7.219 11.182 -6.338 1.00 97.00 87 LYS A N 1
ATOM 649 C CA . LYS A 1 87 ? -6.946 12.173 -7.392 1.00 97.00 87 LYS A CA 1
ATOM 650 C C . LYS A 1 87 ? -6.770 13.571 -6.828 1.00 97.00 87 LYS A C 1
ATOM 652 O O . LYS A 1 87 ? -7.104 13.810 -5.668 1.00 97.00 87 LYS A O 1
ATOM 657 N N . ASP A 1 88 ? -6.261 14.471 -7.662 1.00 95.62 88 ASP A N 1
ATOM 658 C CA . ASP A 1 88 ? -6.138 15.907 -7.397 1.00 95.62 88 ASP A CA 1
ATOM 659 C C . ASP A 1 88 ? -5.496 16.235 -6.033 1.00 95.62 88 ASP A C 1
ATOM 661 O O . ASP A 1 88 ? -6.012 17.049 -5.269 1.00 95.62 88 ASP A O 1
ATOM 665 N N . SER A 1 89 ? -4.366 15.587 -5.719 1.00 96.25 89 SER A N 1
ATOM 666 C CA . SER A 1 89 ? -3.607 15.773 -4.467 1.00 96.25 89 SER A CA 1
ATOM 667 C C . SER A 1 89 ? -4.334 15.355 -3.179 1.00 96.25 89 SER A C 1
ATOM 669 O O . SER A 1 89 ? -4.006 15.820 -2.084 1.00 96.25 89 SER A O 1
ATOM 671 N N . SER A 1 90 ? -5.283 14.427 -3.289 1.00 98.38 90 SER A N 1
ATOM 672 C CA . SER A 1 90 ? -5.992 13.852 -2.142 1.00 98.38 90 SER A CA 1
ATOM 673 C C . SER A 1 90 ? -5.126 12.914 -1.296 1.00 98.38 90 SER A C 1
ATOM 675 O O . SER A 1 90 ? -3.989 12.561 -1.636 1.00 98.38 90 SER A O 1
ATOM 677 N N . MET A 1 91 ? -5.663 12.502 -0.143 1.00 98.69 91 MET A N 1
ATOM 678 C CA . MET A 1 91 ? -4.930 11.697 0.826 1.00 98.69 91 MET A CA 1
ATOM 679 C C . MET A 1 91 ? -5.714 10.487 1.339 1.00 98.69 91 MET A C 1
ATOM 681 O O . MET A 1 91 ? -6.885 10.582 1.708 1.00 98.69 91 MET A O 1
ATOM 685 N N . LEU A 1 92 ? -5.015 9.361 1.466 1.00 98.75 92 LEU A N 1
ATOM 686 C CA . LEU A 1 92 ? -5.441 8.203 2.249 1.00 98.75 92 LEU A CA 1
ATOM 687 C C . LEU A 1 92 ? -4.515 8.038 3.449 1.00 98.75 92 LEU A C 1
ATOM 689 O O . LEU A 1 92 ? -3.294 8.027 3.292 1.00 98.75 92 LEU A O 1
ATOM 693 N N . LYS A 1 93 ? -5.084 7.850 4.638 1.00 98.62 93 LYS A N 1
ATOM 694 C CA . LYS A 1 93 ? -4.338 7.438 5.829 1.00 98.62 93 LYS A CA 1
ATOM 695 C C . LYS A 1 93 ? -4.880 6.126 6.361 1.00 98.62 93 LYS A C 1
ATOM 697 O O . LYS A 1 93 ? -6.084 5.999 6.557 1.00 98.62 93 LYS A O 1
ATOM 702 N N . ILE A 1 94 ? -3.997 5.178 6.630 1.00 98.44 94 ILE A N 1
ATOM 703 C CA . ILE A 1 94 ? -4.316 3.899 7.258 1.00 98.44 94 ILE A CA 1
ATOM 704 C C . ILE A 1 94 ? -3.424 3.781 8.490 1.00 98.44 94 ILE A C 1
ATOM 706 O O . ILE A 1 94 ? -2.205 3.694 8.365 1.00 98.44 94 ILE A O 1
ATOM 710 N N . VAL A 1 95 ? -4.022 3.841 9.675 1.00 98.62 95 VAL A N 1
ATOM 711 C CA . VAL A 1 95 ? -3.292 3.924 10.946 1.00 98.62 95 VAL A CA 1
ATOM 712 C C . VAL A 1 95 ? -3.807 2.855 11.900 1.00 98.62 95 VAL A C 1
ATOM 714 O O . VAL A 1 95 ? -5.019 2.712 12.064 1.00 98.62 95 VAL A O 1
ATOM 717 N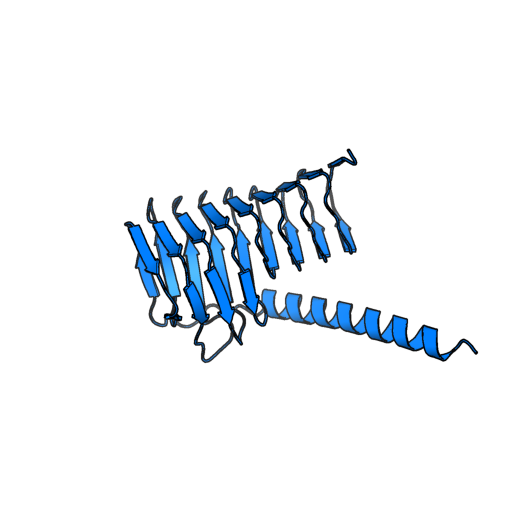 N . ASN A 1 96 ? -2.899 2.103 12.530 1.00 98.38 96 ASN A N 1
ATOM 718 C CA . ASN A 1 96 ? -3.226 1.033 13.486 1.00 98.38 96 ASN A CA 1
ATOM 719 C C . ASN A 1 96 ? -4.310 0.068 12.978 1.00 98.38 96 ASN A C 1
ATOM 721 O O . ASN A 1 96 ? -5.199 -0.339 13.726 1.00 98.38 96 ASN A O 1
ATOM 725 N N . SER A 1 97 ? -4.293 -0.238 11.684 1.00 98.06 97 SER A N 1
ATOM 726 C CA . SER A 1 97 ? -5.387 -0.947 11.032 1.00 98.06 97 SER A CA 1
ATOM 727 C C . SER A 1 97 ? -4.886 -2.141 10.241 1.00 98.06 97 SER A C 1
ATOM 729 O O . SER A 1 97 ? -3.770 -2.164 9.718 1.00 98.06 97 SER A O 1
ATOM 731 N N . ARG A 1 98 ? -5.745 -3.142 10.106 1.00 96.94 98 ARG A N 1
ATOM 732 C CA . ARG A 1 98 ? -5.532 -4.269 9.205 1.00 96.94 98 ARG A CA 1
ATOM 733 C C . ARG A 1 98 ? -6.594 -4.221 8.125 1.00 96.94 98 ARG A C 1
ATOM 735 O O . ARG A 1 98 ? -7.775 -4.240 8.436 1.00 96.94 98 ARG A O 1
ATOM 742 N N . ILE A 1 99 ? -6.185 -4.195 6.866 1.00 96.25 99 ILE A N 1
ATOM 743 C CA . ILE A 1 99 ? -7.075 -4.329 5.716 1.00 96.25 99 ILE A CA 1
ATOM 744 C C . ILE A 1 99 ? -6.826 -5.696 5.096 1.00 96.25 99 ILE A C 1
ATOM 746 O O . ILE A 1 99 ? -5.694 -6.018 4.728 1.00 96.25 99 ILE A O 1
ATOM 750 N N . PHE A 1 100 ? -7.886 -6.491 5.003 1.00 94.38 100 PHE A N 1
ATOM 751 C CA . PHE A 1 100 ? -7.843 -7.845 4.476 1.00 94.38 100 PHE A CA 1
ATO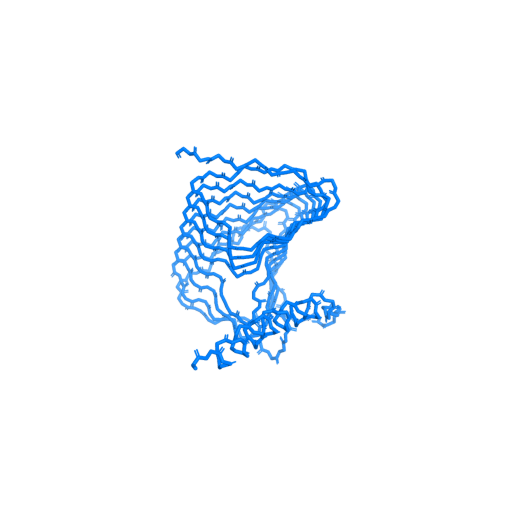M 752 C C . PHE A 1 100 ? -8.939 -8.091 3.439 1.00 94.38 100 PHE A C 1
ATOM 754 O O . PHE A 1 100 ? -10.092 -7.714 3.642 1.00 94.38 100 PHE A O 1
ATOM 761 N N . ALA A 1 101 ? -8.592 -8.801 2.367 1.00 92.06 101 ALA A N 1
ATOM 762 C CA . ALA A 1 101 ? -9.542 -9.268 1.365 1.00 92.06 101 ALA A CA 1
ATOM 763 C C . ALA A 1 101 ? -9.221 -10.695 0.904 1.00 92.06 101 ALA A C 1
ATOM 765 O O . ALA A 1 101 ? -8.056 -11.076 0.746 1.00 92.06 101 ALA A O 1
ATOM 766 N N . TYR A 1 102 ? -10.269 -11.474 0.629 1.00 90.00 102 TYR A N 1
ATOM 767 C CA . TYR A 1 102 ? -10.141 -12.803 0.021 1.00 90.00 102 TYR A CA 1
ATOM 768 C C . TYR A 1 102 ? -9.903 -12.748 -1.492 1.00 90.00 102 TYR A C 1
ATOM 770 O O . TYR A 1 102 ? -9.408 -13.716 -2.065 1.00 90.00 102 TYR A O 1
ATOM 778 N N . LEU A 1 103 ? -10.242 -11.625 -2.129 1.00 90.56 103 LEU A N 1
ATOM 779 C CA . LEU A 1 103 ? -10.039 -11.364 -3.550 1.00 90.56 103 LEU A CA 1
ATOM 780 C C . LEU A 1 103 ? -9.118 -10.144 -3.729 1.00 90.56 103 LEU A C 1
ATOM 782 O O . LEU A 1 103 ? -9.000 -9.331 -2.812 1.00 90.56 103 LEU A O 1
ATOM 786 N N . PRO A 1 104 ? -8.438 -10.004 -4.881 1.00 90.81 104 PRO A N 1
ATOM 787 C CA . PRO A 1 104 ? -7.648 -8.814 -5.177 1.00 90.81 104 PRO A CA 1
ATOM 788 C C . PRO A 1 104 ? -8.480 -7.524 -5.118 1.00 90.81 104 PRO A C 1
ATOM 790 O O . PRO A 1 104 ? -9.608 -7.469 -5.620 1.00 90.81 104 PRO A O 1
ATOM 793 N N . PHE A 1 105 ? -7.880 -6.477 -4.555 1.00 92.38 105 PHE A N 1
ATOM 794 C CA . PHE A 1 105 ? -8.408 -5.114 -4.524 1.00 92.38 105 PHE A CA 1
ATOM 795 C C . PHE A 1 105 ? -7.286 -4.112 -4.790 1.00 92.38 105 PHE A C 1
ATOM 797 O O . PHE A 1 105 ? -6.098 -4.437 -4.659 1.00 92.38 105 PHE A O 1
ATOM 804 N N . THR A 1 106 ? -7.664 -2.887 -5.151 1.00 94.38 106 THR A N 1
ATOM 805 C CA . THR A 1 106 ? -6.704 -1.860 -5.562 1.00 94.38 106 THR A CA 1
ATOM 806 C C . THR A 1 106 ? -6.839 -0.586 -4.739 1.00 94.38 106 THR A C 1
ATOM 808 O O . THR A 1 106 ? -7.937 -0.084 -4.509 1.00 94.38 106 THR A O 1
ATOM 811 N N . ILE A 1 107 ? -5.701 -0.034 -4.331 1.00 97.19 107 ILE A N 1
ATOM 812 C CA . ILE A 1 107 ? -5.581 1.354 -3.885 1.00 97.19 107 ILE A CA 1
ATOM 813 C C . ILE A 1 107 ? -4.738 2.063 -4.941 1.00 97.19 107 ILE A C 1
ATOM 815 O O . ILE A 1 107 ? -3.598 1.670 -5.168 1.00 97.19 107 ILE A O 1
ATOM 819 N N . GLU A 1 108 ? -5.283 3.068 -5.611 1.00 97.62 108 GLU A N 1
ATOM 820 C CA . GLU A 1 108 ? -4.614 3.764 -6.709 1.00 97.62 108 GLU A CA 1
ATOM 821 C C . GLU A 1 108 ? -4.543 5.267 -6.446 1.00 97.62 108 GLU A C 1
ATOM 823 O O . GLU A 1 108 ? -5.534 5.866 -6.031 1.00 97.62 108 GLU A O 1
ATOM 828 N N . ALA A 1 109 ? -3.379 5.868 -6.690 1.00 98.06 109 ALA A N 1
ATOM 829 C CA . ALA A 1 109 ? -3.136 7.291 -6.495 1.00 98.06 109 ALA A CA 1
ATOM 830 C C . ALA A 1 109 ? -2.586 7.962 -7.761 1.00 98.06 109 ALA A C 1
ATOM 832 O O . ALA A 1 109 ? -1.703 7.411 -8.424 1.00 98.06 109 ALA A O 1
ATOM 833 N N . HIS A 1 110 ? -3.101 9.158 -8.047 1.00 96.75 110 HIS A N 1
ATOM 834 C CA . HIS A 1 110 ? -2.739 10.028 -9.170 1.00 96.75 110 HIS A CA 1
ATOM 835 C C . HIS A 1 110 ? -2.494 11.467 -8.695 1.00 96.75 110 HIS A C 1
ATOM 837 O O . HIS A 1 110 ? -2.828 11.815 -7.559 1.00 96.75 110 HIS A O 1
ATOM 843 N N . ASP A 1 111 ? -1.972 12.325 -9.573 1.00 94.62 111 ASP A N 1
ATOM 844 C CA . ASP A 1 111 ? -1.986 13.789 -9.403 1.00 94.62 111 ASP A CA 1
ATOM 845 C C . ASP A 1 111 ? -1.399 14.282 -8.062 1.00 94.62 111 ASP A C 1
ATOM 847 O O . ASP A 1 111 ? -2.030 15.057 -7.337 1.00 94.62 111 ASP A O 1
ATOM 851 N N . ASN A 1 112 ? -0.199 13.819 -7.696 1.00 95.81 112 ASN A N 1
ATOM 852 C CA . ASN A 1 112 ? 0.473 14.158 -6.426 1.00 95.81 112 ASN A CA 1
ATOM 853 C C . ASN A 1 112 ? -0.239 13.661 -5.152 1.00 95.81 112 ASN A C 1
ATOM 855 O O . ASN A 1 112 ? 0.052 14.133 -4.049 1.00 95.81 112 ASN A O 1
ATOM 859 N N . SER A 1 113 ? -1.166 12.707 -5.262 1.00 98.44 113 SER A N 1
ATOM 860 C CA . SER A 1 113 ? -1.879 12.179 -4.095 1.00 98.44 113 SER A CA 1
ATOM 861 C C . SER A 1 113 ? -0.948 11.421 -3.143 1.00 98.44 113 SER A C 1
ATOM 863 O O . SER A 1 113 ? 0.091 10.869 -3.529 1.00 98.44 113 SER A O 1
ATOM 865 N N . LYS A 1 114 ? -1.331 11.374 -1.863 1.00 98.56 114 LYS A N 1
ATOM 866 C CA . LYS A 1 114 ? -0.505 10.801 -0.794 1.00 98.56 114 LYS A CA 1
ATOM 867 C C . LYS A 1 114 ? -1.197 9.653 -0.069 1.00 98.56 114 LYS A C 1
ATOM 869 O O . LYS A 1 114 ? -2.312 9.792 0.423 1.00 98.56 114 LYS A O 1
ATOM 874 N N . ILE A 1 115 ? -0.487 8.543 0.092 1.00 98.75 115 ILE A N 1
ATOM 875 C CA . ILE A 1 115 ? -0.897 7.418 0.934 1.00 98.75 115 ILE A CA 1
ATOM 876 C C . ILE A 1 115 ? 0.014 7.372 2.161 1.00 98.75 115 ILE A C 1
ATOM 878 O O . ILE A 1 115 ? 1.236 7.335 2.038 1.00 98.75 115 ILE A O 1
ATOM 882 N N . ILE A 1 116 ? -0.565 7.369 3.355 1.00 98.75 116 ILE A N 1
ATOM 883 C CA . ILE A 1 116 ? 0.154 7.232 4.625 1.00 98.75 116 ILE A CA 1
ATOM 884 C C . ILE A 1 116 ? -0.302 5.936 5.287 1.00 98.75 116 ILE A C 1
ATOM 886 O O . ILE A 1 116 ? -1.501 5.732 5.469 1.00 98.75 116 ILE A O 1
ATOM 890 N N . ILE A 1 117 ? 0.637 5.060 5.637 1.00 98.69 117 ILE A N 1
ATOM 891 C CA . ILE A 1 117 ? 0.357 3.769 6.270 1.00 98.69 117 ILE A CA 1
ATOM 892 C C . ILE A 1 117 ? 1.251 3.624 7.494 1.00 98.69 117 ILE A C 1
ATOM 894 O O . ILE A 1 117 ? 2.473 3.558 7.379 1.00 98.69 117 ILE A O 1
ATOM 898 N N . GLU A 1 118 ? 0.650 3.583 8.673 1.00 98.75 118 GLU A N 1
ATOM 899 C CA . GLU A 1 118 ? 1.375 3.581 9.941 1.00 98.75 118 GLU A CA 1
ATOM 900 C C . GLU A 1 118 ? 0.872 2.456 10.833 1.00 98.75 118 GLU A C 1
ATOM 902 O O . GLU A 1 118 ? -0.333 2.325 11.060 1.00 98.75 118 GLU A O 1
ATOM 907 N N . ASN A 1 119 ? 1.797 1.636 11.340 1.00 98.56 119 ASN A N 1
ATOM 908 C CA . ASN A 1 119 ? 1.493 0.511 12.226 1.00 98.56 119 ASN A CA 1
ATOM 909 C C . ASN A 1 119 ? 0.336 -0.366 11.702 1.00 98.56 119 ASN A C 1
ATOM 911 O O . ASN A 1 119 ? -0.590 -0.713 12.435 1.00 98.56 119 ASN A O 1
ATOM 915 N N . SER A 1 120 ? 0.333 -0.641 10.398 1.00 98.50 120 SER A N 1
ATOM 916 C CA . SER A 1 120 ? -0.820 -1.218 9.709 1.00 98.50 120 SER A CA 1
ATOM 917 C C . SER A 1 120 ? -0.430 -2.367 8.788 1.00 98.50 120 SER A C 1
ATOM 919 O O . SER A 1 120 ? 0.726 -2.522 8.393 1.00 98.50 120 SER A O 1
ATOM 921 N N . LYS A 1 121 ? -1.406 -3.199 8.432 1.00 97.81 121 LYS A N 1
ATOM 922 C CA . LYS A 1 121 ? -1.216 -4.330 7.518 1.00 97.81 121 LYS A CA 1
ATOM 923 C C . LYS A 1 121 ? -2.210 -4.249 6.375 1.00 97.81 121 LYS A C 1
ATOM 925 O O . LYS A 1 121 ? -3.409 -4.162 6.617 1.00 97.81 121 LYS A O 1
ATOM 930 N N . ILE A 1 122 ? -1.720 -4.303 5.144 1.00 96.06 122 ILE A N 1
ATOM 931 C CA . ILE A 1 122 ? -2.540 -4.392 3.935 1.00 96.06 122 ILE A CA 1
ATOM 932 C C . ILE A 1 122 ? -2.201 -5.715 3.262 1.00 96.06 122 ILE A C 1
ATOM 934 O O . ILE A 1 122 ? -1.163 -5.858 2.611 1.00 96.06 122 ILE A O 1
ATOM 938 N N . GLU A 1 123 ? -3.069 -6.696 3.470 1.00 86.19 123 GLU A N 1
ATOM 939 C CA . GLU A 1 123 ? -2.832 -8.096 3.131 1.00 86.19 123 GLU A CA 1
ATOM 940 C C . GLU A 1 123 ? -4.074 -8.742 2.499 1.00 86.19 123 GLU A C 1
ATOM 942 O O . GLU A 1 123 ? -5.169 -8.187 2.512 1.00 86.19 123 GLU A O 1
ATOM 947 N N . GLY A 1 124 ? -3.912 -9.914 1.888 1.00 72.00 124 GLY A N 1
ATOM 948 C CA . GLY A 1 124 ? -4.981 -10.588 1.145 1.00 72.00 124 GLY A CA 1
ATOM 949 C C . GLY A 1 124 ? -4.476 -11.206 -0.153 1.00 72.00 124 GLY A C 1
ATOM 950 O O . GLY A 1 124 ? -3.284 -11.143 -0.448 1.00 72.00 124 GLY A O 1
ATOM 951 N N . ALA A 1 125 ? -5.380 -11.787 -0.944 1.00 69.88 125 ALA A N 1
ATOM 952 C CA . ALA A 1 125 ? -5.066 -12.576 -2.149 1.00 69.88 125 ALA A CA 1
ATOM 953 C C . ALA A 1 125 ? -4.435 -11.794 -3.329 1.00 69.88 125 ALA A C 1
ATOM 955 O O . ALA A 1 125 ? -4.359 -12.311 -4.441 1.00 69.88 125 ALA A O 1
ATOM 956 N N . GLY A 1 126 ? -3.990 -10.558 -3.103 1.00 67.31 126 GLY A N 1
ATOM 957 C CA . GLY A 1 126 ? -3.397 -9.691 -4.117 1.00 67.31 126 GLY A CA 1
ATOM 958 C C . GLY A 1 126 ? -3.755 -8.230 -3.897 1.00 67.31 126 GLY A C 1
ATOM 959 O O . GLY A 1 126 ? -4.228 -7.585 -4.824 1.00 67.31 126 GLY A O 1
ATOM 960 N N . ALA A 1 127 ? -3.594 -7.717 -2.673 1.00 88.38 127 ALA A N 1
ATOM 961 C CA . ALA A 1 127 ? -3.745 -6.287 -2.424 1.00 88.38 127 ALA A CA 1
ATOM 962 C C . ALA A 1 127 ? -2.659 -5.527 -3.202 1.00 88.38 127 ALA A C 1
ATOM 964 O O . ALA A 1 127 ? -1.465 -5.751 -2.972 1.00 88.38 127 ALA A O 1
ATOM 965 N N . VAL A 1 128 ? -3.069 -4.651 -4.120 1.00 93.88 128 VAL A N 1
ATOM 966 C CA . VAL A 1 128 ? -2.146 -3.865 -4.947 1.00 93.88 128 VAL A CA 1
ATOM 967 C C . VAL A 1 128 ? -2.329 -2.385 -4.656 1.00 93.88 128 VAL A C 1
ATOM 969 O O . VAL A 1 128 ? -3.414 -1.833 -4.835 1.00 93.88 128 VAL A O 1
ATOM 972 N N . ILE A 1 129 ? -1.245 -1.735 -4.248 1.00 96.50 129 ILE A N 1
ATOM 973 C CA . ILE A 1 129 ? -1.150 -0.281 -4.184 1.00 96.50 129 ILE A CA 1
ATOM 974 C C . ILE A 1 129 ? -0.438 0.192 -5.447 1.00 96.50 129 ILE A C 1
ATOM 976 O O . ILE A 1 129 ? 0.678 -0.248 -5.717 1.00 96.50 129 ILE A O 1
ATOM 980 N N . ILE A 1 130 ? -1.072 1.064 -6.221 1.00 96.56 130 ILE A N 1
ATOM 981 C CA . ILE A 1 130 ? -0.529 1.628 -7.457 1.00 96.56 130 ILE A CA 1
ATOM 982 C C . ILE A 1 130 ? -0.346 3.129 -7.255 1.00 96.56 130 ILE A C 1
ATOM 984 O O . ILE A 1 130 ? -1.300 3.841 -6.947 1.00 96.56 130 ILE A O 1
ATOM 988 N N . LEU A 1 131 ? 0.879 3.610 -7.430 1.00 96.94 131 LEU A N 1
ATOM 989 C CA . LEU A 1 131 ? 1.186 5.032 -7.479 1.00 96.94 131 LEU A CA 1
ATOM 990 C C . LEU A 1 131 ? 1.534 5.422 -8.908 1.00 96.94 131 LEU A C 1
ATOM 992 O O . LEU A 1 131 ? 2.436 4.828 -9.500 1.00 96.94 131 LEU A O 1
ATOM 996 N N . ASN A 1 132 ? 0.834 6.430 -9.417 1.00 94.75 132 ASN A N 1
ATOM 997 C CA . ASN A 1 132 ? 1.097 7.060 -10.701 1.00 94.75 132 ASN A CA 1
ATOM 998 C C . ASN A 1 132 ? 1.548 8.516 -10.501 1.00 94.75 132 ASN A C 1
ATOM 1000 O O . ASN A 1 132 ? 1.375 9.100 -9.425 1.00 94.75 132 ASN A O 1
ATOM 1004 N N . ASP A 1 133 ? 2.096 9.106 -11.562 1.00 92.62 133 ASP A N 1
ATOM 1005 C CA . ASP A 1 133 ? 2.542 10.501 -11.609 1.00 92.62 133 ASP A CA 1
ATOM 1006 C C . ASP A 1 133 ? 3.574 10.800 -10.509 1.00 92.62 133 ASP A C 1
ATOM 1008 O O . ASP A 1 133 ? 4.524 10.046 -10.336 1.00 92.62 133 ASP A O 1
ATOM 1012 N N . GLU A 1 134 ? 3.400 11.882 -9.758 1.00 94.25 134 GLU A N 1
ATOM 1013 C CA . GLU A 1 134 ? 4.251 12.287 -8.630 1.00 94.25 134 GLU A CA 1
ATOM 1014 C C . GLU A 1 134 ? 3.674 11.823 -7.268 1.00 94.25 134 GLU A C 1
ATOM 1016 O O . GLU A 1 134 ? 4.023 12.327 -6.197 1.00 94.25 134 GLU A O 1
ATOM 1021 N N . SER A 1 135 ? 2.769 10.835 -7.279 1.00 97.56 135 SER A N 1
ATOM 1022 C CA . SER A 1 135 ? 2.126 10.334 -6.058 1.00 97.56 135 SER A CA 1
ATOM 1023 C C . SER A 1 135 ? 3.118 9.646 -5.121 1.00 97.56 135 SER A C 1
ATOM 1025 O O . SER A 1 135 ? 4.096 9.020 -5.540 1.00 97.56 135 SER A O 1
ATOM 1027 N N . THR A 1 136 ? 2.849 9.728 -3.818 1.00 98.06 136 THR A N 1
ATOM 1028 C CA . THR A 1 136 ? 3.774 9.242 -2.787 1.00 98.06 136 THR A CA 1
ATOM 1029 C C . THR A 1 136 ? 3.090 8.326 -1.782 1.00 98.06 136 THR A C 1
ATOM 1031 O O . THR A 1 136 ? 2.000 8.619 -1.296 1.00 98.06 136 THR A O 1
ATOM 1034 N N . ILE A 1 137 ? 3.783 7.261 -1.383 1.00 98.38 137 ILE A N 1
ATOM 1035 C CA . ILE A 1 137 ? 3.434 6.437 -0.224 1.00 98.38 137 ILE A CA 1
ATOM 1036 C C . ILE A 1 137 ? 4.483 6.615 0.872 1.00 98.38 137 ILE A C 1
ATOM 1038 O O . ILE A 1 137 ? 5.690 6.597 0.621 1.00 98.38 137 ILE A O 1
ATOM 1042 N N . VAL A 1 138 ? 4.012 6.796 2.102 1.00 98.50 138 VAL A N 1
ATOM 1043 C CA . VAL A 1 138 ? 4.830 6.816 3.314 1.00 98.50 138 VAL A CA 1
ATOM 1044 C C . VAL A 1 138 ? 4.362 5.675 4.207 1.00 98.50 138 VAL A C 1
ATOM 1046 O O . VAL A 1 138 ? 3.243 5.715 4.712 1.00 98.50 138 VAL A O 1
ATOM 1049 N N . ALA A 1 139 ? 5.204 4.660 4.383 1.00 98.44 139 ALA A N 1
ATOM 1050 C CA . ALA A 1 139 ? 4.921 3.485 5.196 1.00 98.44 139 ALA A CA 1
ATOM 1051 C C . ALA A 1 139 ? 5.839 3.443 6.425 1.00 98.44 139 ALA A C 1
ATOM 1053 O O . ALA A 1 139 ? 7.060 3.557 6.298 1.00 98.44 139 ALA A O 1
ATOM 1054 N N . SER A 1 140 ? 5.275 3.269 7.621 1.00 98.69 140 SER A N 1
ATOM 1055 C CA . SER A 1 140 ? 6.057 3.027 8.836 1.00 98.69 140 SER A CA 1
ATOM 1056 C C . SER A 1 140 ? 5.506 1.863 9.648 1.00 98.69 140 SER A C 1
ATOM 1058 O O . SER A 1 140 ? 4.290 1.762 9.837 1.00 98.69 140 SER A O 1
ATOM 1060 N N . LYS A 1 141 ? 6.390 0.978 10.128 1.00 98.50 141 LYS A N 1
ATOM 1061 C CA . LYS A 1 141 ? 6.024 -0.174 10.975 1.00 98.50 141 LYS A CA 1
ATOM 1062 C C . LYS A 1 141 ? 4.876 -1.000 10.396 1.00 98.50 141 LYS A C 1
ATOM 1064 O O . LYS A 1 141 ? 3.974 -1.414 11.118 1.00 98.50 141 LYS A O 1
ATOM 1069 N N . SER A 1 142 ? 4.861 -1.158 9.077 1.00 98.44 142 SER A N 1
ATOM 1070 C CA . SER A 1 142 ? 3.705 -1.677 8.350 1.00 98.44 142 SER A CA 1
ATOM 1071 C C . SER A 1 142 ? 4.061 -2.874 7.486 1.00 98.44 142 SER A C 1
ATOM 1073 O O . SER A 1 142 ? 5.221 -3.088 7.147 1.00 98.44 142 SER A O 1
ATOM 1075 N N . LYS A 1 143 ? 3.049 -3.654 7.111 1.00 97.62 143 LYS A N 1
ATOM 1076 C CA . LYS A 1 143 ? 3.187 -4.740 6.140 1.00 97.62 143 LYS A CA 1
ATOM 1077 C C . LYS A 1 143 ? 2.333 -4.469 4.917 1.00 97.62 143 LYS A C 1
ATOM 1079 O O . LYS A 1 143 ? 1.121 -4.296 5.046 1.00 9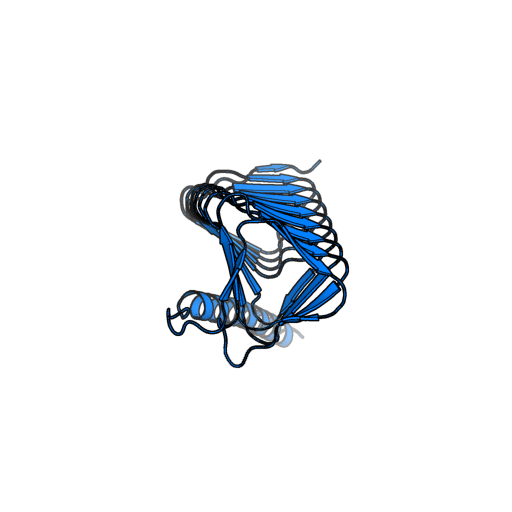7.62 143 LYS A O 1
ATOM 1084 N N . LEU A 1 144 ? 2.955 -4.461 3.745 1.00 96.81 144 LEU A N 1
ATOM 1085 C CA . LEU A 1 144 ? 2.305 -4.227 2.461 1.00 96.81 144 LEU A CA 1
ATOM 1086 C C . LEU A 1 144 ? 2.486 -5.449 1.562 1.00 96.81 144 LEU A C 1
ATOM 1088 O O . LEU A 1 144 ? 3.587 -5.986 1.460 1.00 96.81 144 LEU A O 1
ATOM 1092 N N . SER A 1 145 ? 1.421 -5.864 0.877 1.00 94.38 145 SER A N 1
ATOM 1093 C CA . SER A 1 145 ? 1.514 -6.960 -0.090 1.00 94.38 145 SER A CA 1
ATOM 1094 C C . SER A 1 145 ? 2.240 -6.520 -1.368 1.00 94.38 145 SER A C 1
ATOM 1096 O O . SER A 1 145 ? 3.434 -6.766 -1.515 1.00 94.38 145 SER A O 1
ATOM 1098 N N . THR A 1 146 ? 1.559 -5.834 -2.291 1.00 94.38 146 THR A N 1
ATOM 1099 C CA . THR A 1 146 ? 2.175 -5.361 -3.540 1.00 94.38 146 THR A CA 1
ATOM 1100 C C . THR A 1 146 ? 2.116 -3.845 -3.640 1.00 94.38 146 THR A C 1
ATOM 1102 O O . THR A 1 146 ? 1.048 -3.251 -3.502 1.00 94.38 146 THR A O 1
ATOM 1105 N N . VAL A 1 147 ? 3.254 -3.225 -3.944 1.00 96.06 147 VAL A N 1
ATOM 1106 C CA . VAL A 1 147 ? 3.364 -1.804 -4.285 1.00 96.06 147 VAL A CA 1
ATOM 1107 C C . VAL A 1 147 ? 3.936 -1.682 -5.692 1.00 96.06 147 VAL A C 1
ATOM 1109 O O . VAL A 1 147 ? 5.017 -2.197 -5.977 1.00 96.06 147 VAL A O 1
ATOM 1112 N N . LYS A 1 148 ? 3.217 -0.988 -6.571 1.00 95.25 148 LYS A N 1
ATOM 1113 C CA . LYS A 1 148 ? 3.636 -0.660 -7.932 1.00 95.25 148 LYS A CA 1
ATOM 1114 C C . LYS A 1 148 ? 3.805 0.848 -8.065 1.00 95.25 148 LYS A C 1
ATOM 1116 O O . LYS A 1 148 ? 2.874 1.597 -7.789 1.00 95.25 148 LYS A O 1
ATOM 1121 N N . LEU A 1 149 ? 4.974 1.264 -8.533 1.00 94.56 149 LEU A N 1
ATOM 1122 C CA . LEU A 1 149 ? 5.335 2.650 -8.800 1.00 94.56 149 LEU A CA 1
ATOM 1123 C C . LEU A 1 149 ? 5.506 2.851 -10.305 1.00 94.56 149 LEU A C 1
ATOM 1125 O O . LEU A 1 149 ? 6.218 2.080 -10.955 1.00 94.56 149 LEU A O 1
ATOM 1129 N N . THR A 1 150 ? 4.855 3.866 -10.858 1.00 91.38 150 THR A N 1
ATOM 1130 C CA . THR A 1 150 ? 5.009 4.324 -12.246 1.00 91.38 150 THR A CA 1
ATOM 1131 C C .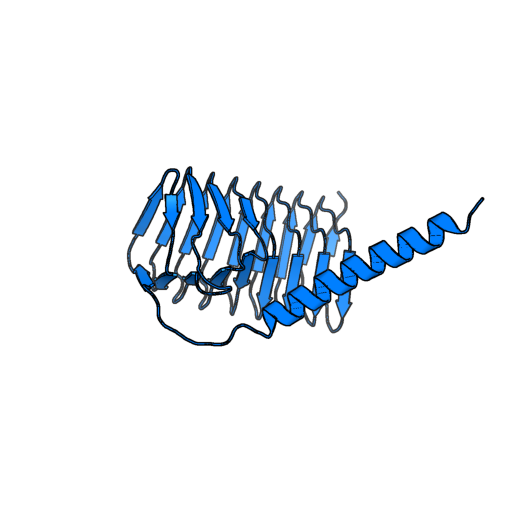 THR A 1 150 ? 5.248 5.835 -12.263 1.00 91.38 150 THR A C 1
ATOM 1133 O O . THR A 1 150 ? 4.836 6.544 -11.343 1.00 91.38 150 THR A O 1
ATOM 1136 N N . GLY A 1 151 ? 5.933 6.343 -13.289 1.00 87.94 151 GLY A N 1
ATOM 1137 C CA . GLY A 1 151 ? 6.291 7.762 -13.354 1.00 87.94 151 GLY A CA 1
ATOM 1138 C C . GLY A 1 151 ? 7.175 8.206 -12.182 1.00 87.94 151 GLY A C 1
ATOM 1139 O O . GLY A 1 151 ? 7.852 7.400 -11.549 1.00 87.94 151 GLY A O 1
ATOM 1140 N N . ALA A 1 152 ? 7.135 9.493 -11.847 1.00 91.12 152 ALA A N 1
ATOM 1141 C CA . ALA A 1 152 ? 7.924 10.092 -10.765 1.00 91.12 152 ALA A CA 1
ATOM 1142 C C . ALA A 1 152 ? 7.448 9.718 -9.337 1.00 91.12 152 ALA A C 1
ATOM 1144 O O . ALA A 1 152 ? 7.735 10.426 -8.368 1.00 91.12 152 ALA A O 1
ATOM 1145 N N . SER A 1 153 ? 6.720 8.610 -9.182 1.00 94.94 153 SER A N 1
ATOM 1146 C CA . SER A 1 153 ? 6.134 8.203 -7.911 1.00 94.94 153 SER A CA 1
ATOM 1147 C C . SER A 1 153 ? 7.180 7.656 -6.947 1.00 94.94 153 SER A C 1
ATOM 1149 O O . SER A 1 153 ? 8.221 7.110 -7.333 1.00 94.94 153 SER A O 1
ATOM 1151 N N . THR A 1 154 ? 6.908 7.820 -5.654 1.00 95.69 154 THR A N 1
ATOM 1152 C CA . THR A 1 154 ? 7.894 7.547 -4.605 1.00 95.69 154 THR A CA 1
ATOM 1153 C C . THR A 1 154 ? 7.317 6.716 -3.465 1.00 95.69 154 THR A C 1
ATOM 1155 O O . THR A 1 154 ? 6.238 7.007 -2.949 1.00 95.69 154 THR A O 1
ATOM 1158 N N . ILE A 1 155 ? 8.082 5.723 -3.003 1.00 96.94 155 ILE A N 1
ATOM 1159 C CA . ILE A 1 155 ? 7.869 5.066 -1.706 1.00 96.94 155 ILE A CA 1
ATOM 1160 C C . ILE A 1 155 ? 8.921 5.496 -0.692 1.00 96.94 155 ILE A C 1
ATOM 1162 O O . ILE A 1 155 ? 10.120 5.400 -0.941 1.00 96.94 155 ILE A O 1
ATOM 1166 N N . ASN A 1 156 ? 8.467 5.917 0.484 1.00 97.19 156 ASN A N 1
ATOM 1167 C CA . ASN A 1 156 ? 9.301 6.108 1.662 1.00 97.19 156 ASN A CA 1
ATOM 1168 C C . ASN A 1 156 ? 8.857 5.108 2.729 1.00 97.19 156 ASN A C 1
ATOM 1170 O O . ASN A 1 156 ? 7.708 5.144 3.162 1.00 97.19 156 ASN A O 1
ATOM 1174 N N . SER A 1 157 ? 9.746 4.213 3.142 1.00 97.62 157 SER A N 1
ATOM 1175 C CA . SER A 1 157 ? 9.427 3.106 4.040 1.00 97.62 157 SER A CA 1
ATOM 1176 C C . SER A 1 157 ? 10.412 3.029 5.196 1.00 97.62 157 SER A C 1
ATOM 1178 O O . SER A 1 157 ? 11.623 2.961 4.977 1.00 97.62 157 SER A O 1
ATOM 1180 N N . THR A 1 158 ? 9.886 2.956 6.416 1.00 98.00 158 THR A N 1
ATOM 1181 C CA . THR A 1 158 ? 10.669 2.783 7.644 1.00 98.00 158 THR A CA 1
ATOM 1182 C C . THR A 1 158 ? 10.144 1.595 8.442 1.00 98.00 158 THR A C 1
ATOM 1184 O O . THR A 1 158 ? 8.940 1.501 8.676 1.00 98.00 158 THR A O 1
ATOM 1187 N N . GLU A 1 159 ? 11.019 0.688 8.880 1.00 97.81 159 GLU A N 1
ATOM 1188 C CA . GLU A 1 159 ? 10.641 -0.461 9.727 1.00 97.81 159 GLU A CA 1
ATOM 1189 C C . GLU A 1 159 ? 9.469 -1.290 9.158 1.00 97.81 159 GLU A C 1
ATOM 1191 O O . GLU A 1 159 ? 8.626 -1.766 9.910 1.00 97.81 159 GLU A O 1
ATOM 1196 N N . SER A 1 160 ? 9.354 -1.412 7.831 1.00 97.75 160 SER A N 1
ATOM 1197 C CA . SER A 1 160 ? 8.198 -2.049 7.180 1.00 97.75 160 SER A CA 1
ATOM 1198 C C . SER A 1 160 ? 8.595 -3.252 6.326 1.00 97.75 160 SER A C 1
ATOM 1200 O O . SER A 1 160 ? 9.728 -3.352 5.859 1.00 97.75 160 SER A O 1
ATOM 1202 N N . GLU A 1 161 ? 7.640 -4.149 6.100 1.00 97.12 161 GLU A N 1
ATOM 1203 C CA . GLU A 1 161 ? 7.750 -5.306 5.211 1.00 97.12 161 GLU A CA 1
ATOM 1204 C C . GLU A 1 161 ? 6.951 -5.059 3.926 1.00 97.12 161 GLU A C 1
ATOM 1206 O O . GLU A 1 161 ? 5.793 -4.634 3.981 1.00 97.12 161 GLU A O 1
ATOM 1211 N N . ILE A 1 162 ? 7.545 -5.358 2.772 1.00 95.62 162 ILE A N 1
ATOM 1212 C CA . ILE A 1 162 ? 6.886 -5.298 1.464 1.00 95.62 162 ILE A CA 1
ATOM 1213 C C . ILE A 1 162 ? 7.119 -6.621 0.732 1.00 95.62 162 ILE A C 1
ATOM 1215 O O . ILE A 1 162 ? 8.265 -6.973 0.445 1.00 95.62 162 ILE A O 1
ATOM 1219 N N . ASP A 1 163 ? 6.054 -7.349 0.389 1.00 93.94 163 ASP A N 1
ATOM 1220 C CA . ASP A 1 163 ? 6.218 -8.632 -0.308 1.00 93.94 163 ASP A CA 1
ATOM 1221 C C . ASP A 1 163 ? 6.713 -8.408 -1.751 1.00 93.94 163 ASP A C 1
ATOM 1223 O O . ASP A 1 163 ? 7.680 -9.032 -2.199 1.00 93.94 163 ASP A O 1
ATOM 1227 N N . TYR A 1 164 ? 6.090 -7.475 -2.476 1.00 92.94 164 TYR A N 1
ATOM 1228 C CA . TYR A 1 164 ? 6.457 -7.128 -3.849 1.00 92.94 164 TYR A CA 1
ATOM 1229 C C . TYR A 1 164 ? 6.538 -5.617 -4.032 1.00 92.94 164 TYR A C 1
ATOM 1231 O O . TYR A 1 164 ? 5.535 -4.913 -3.919 1.00 92.94 164 TYR A O 1
ATOM 1239 N N . LEU A 1 165 ? 7.726 -5.126 -4.380 1.00 93.88 165 LEU A N 1
ATOM 1240 C CA . LEU A 1 165 ? 7.933 -3.757 -4.836 1.00 93.88 165 LEU A CA 1
ATOM 1241 C C . LEU A 1 165 ? 8.263 -3.780 -6.329 1.00 93.88 165 LEU A C 1
ATOM 1243 O O . LEU A 1 165 ? 9.256 -4.374 -6.747 1.00 93.88 165 LEU A O 1
ATOM 1247 N N . ILE A 1 166 ? 7.418 -3.143 -7.132 1.00 92.44 166 ILE A N 1
ATOM 1248 C CA . ILE A 1 166 ? 7.554 -3.078 -8.586 1.00 92.44 166 ILE A CA 1
ATOM 1249 C C . ILE A 1 166 ? 7.739 -1.618 -8.985 1.00 92.44 166 ILE A C 1
ATOM 1251 O O . ILE A 1 166 ? 6.882 -0.787 -8.702 1.00 92.44 166 ILE A O 1
ATOM 1255 N N . MET A 1 167 ? 8.845 -1.307 -9.648 1.00 91.38 167 MET A N 1
ATOM 1256 C CA . MET A 1 167 ? 9.251 0.059 -9.969 1.00 91.38 167 MET A CA 1
ATOM 1257 C C . MET A 1 167 ? 9.435 0.236 -11.476 1.00 91.38 167 MET A C 1
ATOM 1259 O O . MET A 1 167 ? 10.213 -0.491 -12.098 1.00 91.38 167 MET A O 1
ATOM 1263 N N . TYR A 1 168 ? 8.734 1.213 -12.050 1.00 88.19 168 TYR A N 1
ATOM 1264 C CA . TYR A 1 168 ? 8.825 1.613 -13.453 1.00 88.19 168 TYR A CA 1
ATOM 1265 C C . TYR A 1 168 ? 9.161 3.098 -13.590 1.00 88.19 168 TYR A C 1
ATOM 1267 O O . TYR A 1 168 ? 8.699 3.898 -12.781 1.00 88.19 168 TYR A O 1
ATOM 1275 N N . GLN A 1 169 ? 9.877 3.456 -14.659 1.00 81.81 169 GLN A N 1
ATOM 1276 C CA . GLN A 1 169 ? 9.915 4.804 -15.252 1.00 81.81 169 GLN A CA 1
ATOM 1277 C C . GLN A 1 169 ? 10.126 5.950 -14.256 1.00 81.81 169 GLN A C 1
ATOM 1279 O O . GLN A 1 169 ? 9.171 6.613 -13.877 1.00 81.81 169 GLN A O 1
ATOM 1284 N N . ASN A 1 170 ? 11.369 6.244 -13.887 1.00 84.38 170 ASN A N 1
ATOM 1285 C CA . ASN A 1 170 ? 11.715 7.347 -12.976 1.00 84.38 170 ASN A CA 1
ATOM 1286 C C . ASN A 1 170 ? 11.104 7.275 -11.558 1.00 84.38 170 ASN A C 1
ATOM 1288 O O . ASN A 1 170 ? 11.207 8.236 -10.796 1.00 84.38 170 ASN A O 1
ATOM 1292 N N . SER A 1 171 ? 10.512 6.145 -11.168 1.00 90.88 171 SER A N 1
ATOM 1293 C CA . SER A 1 171 ? 10.064 5.967 -9.785 1.00 90.88 171 SER A CA 1
ATOM 1294 C C . SER A 1 171 ? 11.248 5.837 -8.837 1.00 90.88 171 SER A C 1
ATOM 1296 O O . SER A 1 171 ? 12.348 5.430 -9.234 1.00 90.88 171 SER A O 1
ATOM 1298 N N . SER A 1 172 ? 11.013 6.165 -7.567 1.00 92.06 172 SER A N 1
ATOM 1299 C CA . SER A 1 172 ? 12.052 6.151 -6.542 1.00 92.06 172 SER A CA 1
ATOM 1300 C C . SER A 1 172 ? 11.621 5.442 -5.259 1.00 92.06 172 SER A C 1
ATOM 1302 O O . SER A 1 172 ? 10.436 5.356 -4.921 1.00 92.06 172 SER A O 1
ATOM 1304 N N . CYS A 1 173 ? 12.597 4.895 -4.532 1.00 92.94 173 CYS A N 1
ATOM 1305 C CA . CYS A 1 173 ? 12.357 4.247 -3.246 1.00 92.94 173 CYS A CA 1
ATOM 1306 C C . CYS A 1 173 ? 13.379 4.668 -2.187 1.00 92.94 173 CYS A C 1
ATOM 1308 O O . CYS A 1 173 ? 14.587 4.669 -2.417 1.00 92.94 173 CYS A O 1
ATOM 1310 N N . ASN A 1 174 ? 12.903 4.991 -0.989 1.00 93.75 174 ASN A N 1
ATOM 1311 C CA . ASN A 1 174 ? 13.733 5.257 0.180 1.00 93.75 174 ASN A CA 1
ATOM 1312 C C . ASN A 1 174 ? 13.334 4.288 1.289 1.00 93.75 174 ASN A C 1
ATOM 1314 O O . ASN A 1 174 ? 12.257 4.407 1.868 1.00 93.75 174 ASN A O 1
ATOM 1318 N N . MET A 1 175 ? 14.205 3.327 1.579 1.00 94.31 175 MET A N 1
ATOM 1319 C CA . MET A 1 175 ? 13.962 2.252 2.536 1.00 94.31 175 MET A CA 1
ATOM 1320 C C . MET A 1 175 ? 14.921 2.383 3.718 1.00 94.31 175 MET A C 1
ATOM 1322 O O . MET A 1 175 ? 16.141 2.444 3.538 1.00 94.31 175 MET A O 1
ATOM 1326 N N . GLN A 1 176 ? 14.385 2.386 4.933 1.00 94.62 176 GLN A N 1
ATOM 1327 C CA . GLN A 1 176 ? 15.148 2.400 6.174 1.00 94.62 176 GLN A CA 1
ATOM 1328 C C . GLN A 1 176 ? 14.671 1.272 7.087 1.00 94.62 176 GLN A C 1
ATOM 1330 O O . GLN A 1 176 ? 13.485 1.184 7.391 1.00 94.62 176 GLN A O 1
ATOM 1335 N N . GLN A 1 177 ? 15.585 0.405 7.535 1.00 94.50 177 GLN A N 1
ATOM 1336 C CA . GLN A 1 177 ? 15.256 -0.717 8.433 1.00 94.50 177 GLN A CA 1
ATOM 1337 C C . GLN A 1 177 ? 14.066 -1.564 7.945 1.00 94.50 177 GLN A C 1
ATOM 1339 O O . GLN A 1 177 ? 13.290 -2.063 8.747 1.00 94.50 177 GLN A O 1
ATOM 1344 N N . SER A 1 178 ? 13.887 -1.672 6.630 1.00 94.88 178 SER A N 1
ATOM 1345 C CA . SER A 1 178 ? 12.737 -2.319 6.000 1.00 94.88 178 SER A CA 1
ATOM 1346 C C . SER A 1 178 ? 13.161 -3.592 5.270 1.00 94.88 178 SER A C 1
ATOM 1348 O O . SER A 1 178 ? 14.339 -3.795 4.962 1.00 94.88 178 SER A O 1
ATOM 1350 N N . GLU A 1 179 ? 12.198 -4.440 4.947 1.00 94.12 179 GLU A N 1
ATOM 1351 C CA . GLU A 1 179 ? 12.412 -5.657 4.173 1.00 94.12 179 GLU A CA 1
ATOM 1352 C C . GLU A 1 179 ? 11.559 -5.648 2.906 1.00 94.12 179 GLU A C 1
ATOM 1354 O O . GLU A 1 179 ? 10.376 -5.314 2.936 1.00 94.12 179 GLU A O 1
ATOM 1359 N N . ILE A 1 180 ? 12.177 -6.015 1.786 1.00 92.75 180 ILE A N 1
ATOM 1360 C CA . ILE A 1 180 ? 11.513 -6.245 0.507 1.00 92.75 180 ILE A CA 1
ATOM 1361 C C . ILE A 1 180 ? 11.757 -7.702 0.120 1.00 92.75 180 ILE A C 1
ATOM 1363 O O . ILE A 1 180 ? 12.903 -8.097 -0.115 1.00 92.75 180 ILE A O 1
ATOM 1367 N N . ALA A 1 181 ? 10.703 -8.507 0.004 1.00 91.31 181 ALA A N 1
ATOM 1368 C CA . ALA A 1 181 ? 10.880 -9.894 -0.420 1.00 91.31 181 ALA A CA 1
ATOM 1369 C C . ALA A 1 181 ? 11.264 -9.963 -1.908 1.00 91.31 181 ALA A C 1
ATOM 1371 O O . ALA A 1 181 ? 12.260 -10.589 -2.269 1.00 91.31 181 ALA A O 1
ATOM 1372 N N . THR A 1 182 ? 10.540 -9.267 -2.786 1.00 89.50 182 THR A N 1
ATOM 1373 C CA . THR A 1 182 ? 10.887 -9.190 -4.214 1.00 89.50 182 THR A CA 1
ATOM 1374 C C . THR A 1 182 ? 10.865 -7.752 -4.716 1.00 89.50 182 THR A C 1
ATOM 1376 O O . THR A 1 182 ? 9.829 -7.092 -4.676 1.00 89.50 182 THR A O 1
ATOM 1379 N N . LEU A 1 183 ? 12.001 -7.291 -5.242 1.00 90.06 183 LEU A N 1
ATOM 1380 C CA . LEU A 1 183 ? 12.126 -6.029 -5.967 1.00 90.06 183 LEU A CA 1
ATOM 1381 C C . LEU A 1 183 ? 12.234 -6.304 -7.468 1.00 90.06 183 LEU A C 1
ATOM 1383 O O . LEU A 1 183 ? 13.148 -6.998 -7.919 1.00 90.06 183 LEU A O 1
ATOM 1387 N N . ILE A 1 184 ? 11.312 -5.737 -8.240 1.00 88.12 184 ILE A N 1
ATOM 1388 C CA . ILE A 1 184 ? 11.314 -5.766 -9.703 1.00 88.12 184 ILE A CA 1
ATOM 1389 C C . ILE A 1 184 ? 11.447 -4.333 -10.206 1.00 88.12 184 ILE A C 1
ATOM 1391 O O . ILE A 1 184 ? 10.675 -3.466 -9.804 1.00 88.12 184 ILE A O 1
ATOM 1395 N N . SER A 1 185 ? 12.408 -4.080 -11.089 1.00 85.00 185 SER A N 1
ATOM 1396 C CA . SER A 1 185 ? 12.727 -2.726 -11.529 1.00 85.00 185 SER A CA 1
ATOM 1397 C C . SER A 1 185 ? 13.043 -2.624 -13.025 1.00 85.00 185 SER A C 1
ATOM 1399 O O . SER A 1 185 ? 13.792 -3.436 -13.581 1.00 85.00 185 SER A O 1
ATOM 1401 N N . TYR A 1 186 ? 12.449 -1.613 -13.664 1.00 82.88 186 TYR A N 1
ATOM 1402 C CA . TYR A 1 186 ? 12.568 -1.305 -15.090 1.00 82.88 186 TYR A CA 1
ATOM 1403 C C . TYR A 1 186 ? 12.670 0.216 -15.290 1.00 82.88 186 TYR A C 1
ATOM 1405 O O . TYR A 1 186 ? 11.711 0.936 -15.011 1.00 82.88 186 TYR A O 1
ATOM 1413 N N . ASP A 1 187 ? 13.815 0.708 -15.777 1.00 75.56 187 ASP A N 1
ATOM 1414 C CA . ASP A 1 187 ? 14.057 2.140 -16.055 1.00 75.56 187 ASP A CA 1
ATOM 1415 C C . ASP A 1 187 ? 13.702 3.084 -14.884 1.00 75.56 187 ASP A C 1
ATOM 1417 O O . ASP A 1 187 ? 13.052 4.116 -15.065 1.00 75.56 187 ASP A O 1
ATOM 1421 N N . PHE A 1 188 ? 14.088 2.724 -13.657 1.00 72.94 188 PHE A N 1
ATOM 1422 C CA . PHE A 1 188 ? 13.800 3.542 -12.474 1.00 72.94 188 PHE A CA 1
ATOM 1423 C C . PHE A 1 188 ? 14.969 4.468 -12.104 1.00 72.94 188 PHE A C 1
ATOM 1425 O O . PHE A 1 188 ? 16.145 4.106 -12.228 1.00 72.94 188 PHE A O 1
ATOM 1432 N N . SER A 1 189 ? 14.646 5.656 -11.591 1.00 58.09 189 SER A N 1
ATOM 1433 C CA . SER A 1 189 ? 15.634 6.679 -11.254 1.00 58.09 189 SER A CA 1
ATOM 1434 C C . SER A 1 189 ? 15.824 6.776 -9.746 1.00 58.09 189 SER A C 1
ATOM 1436 O O . SER A 1 189 ? 15.184 7.572 -9.060 1.00 58.09 189 SER A O 1
ATOM 1438 N N . GLY A 1 190 ? 16.776 6.001 -9.240 1.00 68.19 190 GLY A N 1
ATOM 1439 C CA . GLY A 1 190 ? 17.330 6.216 -7.917 1.00 68.19 190 GLY A CA 1
ATOM 1440 C C . GLY A 1 190 ? 16.518 5.612 -6.776 1.00 68.19 190 GLY A C 1
ATOM 1441 O O . GLY A 1 190 ? 15.311 5.388 -6.825 1.00 68.19 190 GLY A O 1
ATOM 1442 N N . GLY A 1 191 ? 17.234 5.349 -5.696 1.00 71.69 191 GLY A N 1
ATOM 1443 C CA . GLY A 1 191 ? 16.665 4.909 -4.440 1.00 71.69 191 GLY A CA 1
ATOM 1444 C C . GLY A 1 191 ? 17.761 4.680 -3.416 1.00 71.69 191 GLY A C 1
ATOM 1445 O O . GLY A 1 191 ? 18.898 4.348 -3.771 1.00 71.69 191 GLY A O 1
ATOM 1446 N N . ALA A 1 192 ? 17.439 4.895 -2.147 1.00 78.62 192 ALA A N 1
ATOM 1447 C CA . ALA A 1 192 ? 18.348 4.679 -1.034 1.00 78.62 192 ALA A CA 1
ATOM 1448 C C . ALA A 1 192 ? 17.805 3.569 -0.138 1.00 78.62 192 ALA A C 1
ATOM 1450 O O . ALA A 1 192 ? 16.757 3.719 0.482 1.00 78.62 192 ALA A O 1
ATOM 1451 N N . ILE A 1 193 ? 18.551 2.475 -0.023 1.00 81.38 193 ILE A N 1
ATOM 1452 C CA . ILE A 1 193 ? 18.216 1.344 0.842 1.00 81.38 193 ILE A CA 1
ATOM 1453 C C . ILE A 1 193 ? 19.243 1.288 1.969 1.00 81.38 193 ILE A C 1
ATOM 1455 O O . ILE A 1 193 ? 20.422 1.018 1.743 1.00 81.38 193 ILE A O 1
ATOM 1459 N N . LYS A 1 194 ? 18.802 1.594 3.191 1.00 80.56 194 LYS A N 1
ATOM 1460 C CA . LYS A 1 194 ? 19.640 1.699 4.394 1.00 80.56 194 LYS A CA 1
ATOM 1461 C C . LYS A 1 194 ? 19.193 0.691 5.440 1.00 80.56 194 LYS A C 1
ATOM 1463 O O . LYS A 1 194 ? 18.008 0.652 5.779 1.00 80.56 194 LYS A O 1
ATOM 1468 N N . LYS A 1 195 ? 20.128 -0.097 5.984 1.00 80.81 195 LYS A N 1
ATOM 1469 C CA . LYS A 1 195 ? 19.843 -1.123 7.018 1.00 80.81 195 LYS A CA 1
ATOM 1470 C C . LYS A 1 195 ? 18.667 -2.042 6.654 1.00 80.81 195 LYS A C 1
ATOM 1472 O O . LYS A 1 195 ? 17.913 -2.459 7.521 1.00 80.81 195 LYS A O 1
ATOM 1477 N N . SER A 1 196 ? 18.459 -2.261 5.365 1.00 86.19 196 SER A N 1
ATOM 1478 C CA . SER A 1 196 ? 17.270 -2.908 4.823 1.00 86.19 196 SER A CA 1
ATOM 1479 C C . SER A 1 196 ? 17.691 -4.126 4.020 1.00 86.19 196 SER A C 1
ATOM 1481 O O . SER A 1 196 ? 18.842 -4.218 3.584 1.00 86.19 196 SER A O 1
ATOM 1483 N N . ARG A 1 197 ? 16.766 -5.058 3.818 1.00 86.88 197 ARG A N 1
ATOM 1484 C CA . ARG A 1 197 ? 17.029 -6.322 3.130 1.00 86.88 197 ARG A CA 1
ATOM 1485 C C . ARG A 1 197 ? 16.186 -6.423 1.867 1.00 86.88 197 ARG A C 1
ATOM 1487 O O . ARG A 1 197 ? 15.001 -6.118 1.899 1.00 86.88 197 ARG A O 1
ATOM 1494 N N . ILE A 1 198 ? 16.800 -6.877 0.775 1.00 86.31 198 ILE A N 1
ATOM 1495 C CA . ILE A 1 198 ? 16.093 -7.348 -0.420 1.00 86.31 198 ILE A CA 1
ATOM 1496 C C . ILE A 1 198 ? 16.385 -8.840 -0.558 1.00 86.31 198 ILE A C 1
ATOM 1498 O O . ILE A 1 198 ? 17.557 -9.216 -0.616 1.00 86.31 198 ILE A O 1
ATOM 1502 N N . GLU A 1 199 ? 15.361 -9.694 -0.612 1.00 85.44 199 GLU A N 1
ATOM 1503 C CA . GLU A 1 199 ? 15.603 -11.132 -0.802 1.00 85.44 199 GLU A CA 1
ATOM 1504 C C . GLU A 1 199 ? 15.850 -11.499 -2.269 1.00 85.44 199 GLU A C 1
ATOM 1506 O O . GLU A 1 199 ? 16.706 -12.338 -2.561 1.00 85.44 199 GLU A O 1
ATOM 1511 N N . ILE A 1 200 ? 15.107 -10.889 -3.197 1.00 83.25 200 ILE A N 1
ATOM 1512 C CA . ILE A 1 200 ? 15.216 -11.143 -4.637 1.00 83.25 200 ILE A CA 1
ATOM 1513 C C . ILE A 1 200 ? 15.183 -9.818 -5.400 1.00 83.25 200 ILE A C 1
ATOM 1515 O O . ILE A 1 200 ? 14.274 -9.014 -5.204 1.00 83.25 200 ILE A O 1
ATOM 1519 N N . LEU A 1 201 ? 16.149 -9.616 -6.302 1.00 86.06 201 LEU A N 1
ATOM 1520 C CA . LEU A 1 201 ? 16.242 -8.438 -7.164 1.00 86.06 201 LEU A CA 1
ATOM 1521 C C . LEU A 1 201 ? 16.204 -8.832 -8.644 1.00 86.06 201 LEU A C 1
ATOM 1523 O O . LEU A 1 201 ? 17.051 -9.594 -9.113 1.00 86.06 201 LEU A O 1
ATOM 1527 N N . TYR A 1 202 ? 15.265 -8.240 -9.378 1.00 84.31 202 TYR A N 1
ATOM 1528 C CA . TYR A 1 202 ? 15.226 -8.217 -10.836 1.00 84.31 202 TYR A CA 1
ATOM 1529 C C . TYR A 1 202 ? 15.361 -6.770 -11.310 1.00 84.31 202 TYR A C 1
ATOM 1531 O O . TYR A 1 202 ? 14.544 -5.918 -10.960 1.00 84.31 202 TYR A O 1
ATOM 1539 N N . ALA A 1 203 ? 16.393 -6.484 -12.100 1.00 83.25 203 ALA A N 1
ATOM 1540 C CA . ALA A 1 203 ? 16.648 -5.149 -12.625 1.00 83.25 203 ALA A CA 1
ATOM 1541 C C . ALA A 1 203 ? 16.971 -5.205 -14.116 1.00 83.25 203 ALA A C 1
ATOM 1543 O O . ALA A 1 203 ? 17.720 -6.074 -14.566 1.00 83.25 203 ALA A O 1
ATOM 1544 N N . SER A 1 204 ? 16.409 -4.271 -14.876 1.00 80.75 204 SER A N 1
ATOM 1545 C CA . SER A 1 204 ? 16.769 -4.043 -16.275 1.00 80.75 204 SER A CA 1
ATOM 1546 C C . SER A 1 204 ? 16.584 -2.572 -16.661 1.00 80.75 204 SER A C 1
ATOM 1548 O O . SER A 1 204 ? 16.014 -1.787 -15.896 1.00 80.75 204 SER A O 1
ATOM 1550 N N . GLY A 1 205 ? 17.109 -2.185 -17.825 1.00 77.94 205 GLY A N 1
ATOM 1551 C CA . GLY A 1 205 ? 17.108 -0.790 -18.268 1.00 77.94 205 GLY A CA 1
ATOM 1552 C C . GLY A 1 205 ? 18.064 0.102 -17.468 1.00 77.94 205 GLY A C 1
ATOM 1553 O O . GLY A 1 205 ? 18.985 -0.391 -16.808 1.00 77.94 205 GLY A O 1
ATOM 1554 N N . ASN A 1 206 ? 17.843 1.416 -17.514 1.00 75.50 206 ASN A N 1
ATOM 1555 C CA . ASN A 1 206 ? 18.662 2.421 -16.822 1.00 75.50 206 ASN A CA 1
ATOM 1556 C C . ASN A 1 206 ? 18.271 2.545 -15.342 1.00 75.50 206 ASN A C 1
ATOM 1558 O O . ASN A 1 206 ? 17.776 3.570 -14.886 1.00 75.50 206 ASN A O 1
ATOM 1562 N N . SER A 1 207 ? 18.491 1.464 -14.605 1.00 77.00 207 SER A N 1
ATOM 1563 C CA . SER A 1 207 ? 18.107 1.296 -13.206 1.00 77.00 207 SER A CA 1
ATOM 1564 C C . SER A 1 207 ? 19.271 1.615 -12.258 1.00 77.00 207 SER A C 1
ATOM 1566 O O . SER A 1 207 ? 20.370 1.088 -12.439 1.00 77.00 207 SER A O 1
ATOM 1568 N N . SER A 1 208 ? 19.055 2.440 -11.225 1.00 75.56 208 SER A N 1
ATOM 1569 C CA . SER A 1 208 ? 20.103 2.800 -10.246 1.00 75.56 208 SER A CA 1
ATOM 1570 C C . SER A 1 208 ? 19.639 2.674 -8.791 1.00 75.56 208 SER A C 1
ATOM 1572 O O . SER A 1 208 ? 18.692 3.328 -8.369 1.00 75.56 208 SER A O 1
ATOM 1574 N N . LEU A 1 209 ? 20.339 1.856 -7.993 1.00 79.38 209 LEU A N 1
ATOM 1575 C CA . LEU A 1 209 ? 20.038 1.627 -6.575 1.00 79.38 209 LEU A CA 1
ATOM 1576 C C . LEU A 1 209 ? 21.271 1.876 -5.708 1.00 79.38 209 LEU A C 1
ATOM 1578 O O . LEU A 1 209 ? 22.317 1.269 -5.935 1.00 79.38 209 LEU A O 1
ATOM 1582 N N . SER A 1 210 ? 21.152 2.724 -4.685 1.00 78.69 210 SER A N 1
ATOM 1583 C CA . SER A 1 210 ? 22.199 2.899 -3.677 1.00 78.69 210 SER A CA 1
ATOM 1584 C C . SER A 1 210 ? 21.848 2.107 -2.422 1.00 78.69 210 SER A C 1
ATOM 1586 O O . SER A 1 210 ? 20.901 2.438 -1.708 1.00 78.69 210 SER A O 1
ATOM 1588 N N . ILE A 1 211 ? 22.632 1.069 -2.137 1.00 76.12 211 ILE A N 1
ATOM 1589 C CA . ILE A 1 211 ? 22.534 0.300 -0.893 1.00 76.12 211 ILE A CA 1
ATOM 1590 C C . ILE A 1 211 ? 23.635 0.797 0.044 1.00 76.12 211 ILE A C 1
ATOM 1592 O O . ILE A 1 211 ? 24.812 0.784 -0.318 1.00 76.12 211 ILE A O 1
ATOM 1596 N N . LYS A 1 212 ? 23.257 1.269 1.235 1.00 70.12 212 LYS A N 1
ATOM 1597 C CA . LYS A 1 212 ? 24.204 1.682 2.278 1.00 70.12 212 LYS A CA 1
ATOM 1598 C C . LYS A 1 212 ? 24.099 0.737 3.469 1.00 70.12 212 LYS A C 1
ATOM 1600 O O . LYS A 1 212 ? 23.105 0.745 4.200 1.00 70.12 212 LYS A O 1
ATOM 1605 N N . GLU A 1 213 ? 25.155 -0.043 3.660 1.00 54.97 213 GLU A N 1
ATOM 1606 C CA . GLU A 1 213 ? 25.416 -0.797 4.881 1.00 54.97 213 GLU A CA 1
ATOM 1607 C C . GLU A 1 213 ? 26.100 0.139 5.883 1.00 54.97 213 GLU A C 1
ATOM 1609 O O . GLU A 1 213 ? 27.263 0.495 5.723 1.00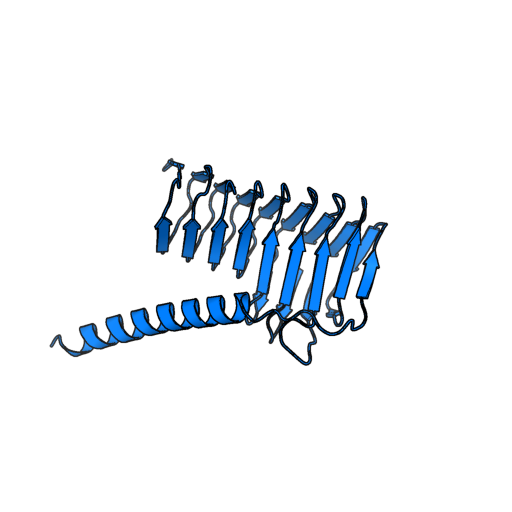 54.97 213 GLU A O 1
ATOM 1614 N N . THR A 1 214 ? 25.365 0.598 6.890 1.00 50.56 214 THR A N 1
ATOM 1615 C CA . THR A 1 214 ? 25.916 1.242 8.095 1.00 50.56 214 THR A CA 1
ATOM 1616 C C . THR A 1 214 ? 25.022 0.893 9.254 1.00 50.56 214 THR A C 1
ATOM 1618 O O . THR A 1 214 ? 23.800 1.048 9.033 1.00 50.56 214 THR A O 1
#

pLDDT: mean 83.18, std 19.28, range [30.83, 98.75]

Foldseek 3Di:
DPPVVVVVVVVVVVVVVVVVVVLVVLVVPLDDDDQDDEAEFADEDEDEAEDEDEAEYEYEAQGEYEYEHYEYEYDDPAAARYEYEYYNQYEYEYENYEYEYQHEYEYEYDNQHEYEYYCYEDDYPHDEYEYDAQHEYEEENYEEEYYAYEHCYEYEYENYEYAEYEYYHQYEYEAYCYEYAEYAEDNYDEYEHEVYYYNYYHYDDPDDYHYDYD

Sequence (214 aa):
MNLMKLQLKDIIKNKRILAIAAIVIILLAISPTLLEYVTSITGKTTISGSRVLSGGYKVAGEGVLEIIDGDIVISQSYAGEFKIELKDSSMLKIVNSRIFAYLPFTIEAHDNSKIIIENSKIEGAGAVIILNDESTIVASKSKLSTVKLTGASTINSTESEIDYLIMYQNSSCNMQQSEIATLISYDFSGGAIKKSRIEILYASGNSSLSIKET

Radius of gyration: 17.72 Å; chains: 1; bounding box: 47×57×33 Å

Secondary structure (DSSP, 8-state):
--HHHHHHHHHHHHHHHHHHHHHHHHHH---------EEEESSEEEEESSEEE-SEEEE-TT-EEEEES-EEEE--SSTT--EEEE-TT-EEEEES-EEEESS--EEEE-TT-EEEEES-EEEETT-EEEE-TT-EEEEES-EEEEEEE-TT-EEEEES-EEEEEEEETT-EEEEES-EEEEEEEES---EEEES-EEEEEEEESS---EEE--